Protein AF-A0A8J4CH31-F1 (afdb_monomer)

Nearest PDB structures (foldseek):
  8ro2-assembly1_L1  TM=7.991E-01  e=5.149E-13  Homo sapiens
  1bxb-assembly1_C  TM=3.846E-01  e=8.956E-01  Thermus thermophilus HB8
  8yud-assembly2_D  TM=4.106E-01  e=1.574E+00  Streptomyces avermitilis
  1bxc-assembly1_C  TM=4.036E-01  e=2.022E+00  Thermus caldophilus
  5nh4-assembly1_B  TM=4.476E-01  e=4.859E+00  Piromyces sp. E2

InterPro domains:
  IPR040194 Cwf19-like protein [PTHR12072] (73-208)

pLDDT: mean 73.75, std 25.38, range [24.66, 98.19]

Structure (mmCIF, N/CA/C/O backbone):
data_AF-A0A8J4CH31-F1
#
_entry.id   AF-A0A8J4CH31-F1
#
loop_
_atom_site.group_PDB
_atom_site.id
_atom_site.type_symbol
_atom_site.label_atom_id
_atom_site.label_alt_id
_atom_site.label_comp_id
_atom_site.label_asym_id
_atom_site.label_entity_id
_atom_site.label_seq_id
_atom_site.pdbx_PDB_ins_code
_atom_site.Cartn_x
_atom_site.Cartn_y
_atom_site.Cartn_z
_atom_site.occupancy
_atom_site.B_iso_or_equiv
_atom_site.auth_seq_id
_atom_site.auth_comp_id
_atom_site.auth_asym_id
_atom_site.auth_atom_id
_atom_site.pdbx_PDB_model_num
ATOM 1 N N . MET A 1 1 ? -30.192 -11.891 -37.923 1.00 38.94 1 MET A N 1
ATOM 2 C CA . MET A 1 1 ? -29.113 -10.904 -37.715 1.00 38.94 1 MET A CA 1
ATOM 3 C C . MET A 1 1 ? -29.729 -9.641 -37.133 1.00 38.94 1 MET A C 1
ATOM 5 O O . MET A 1 1 ? -30.555 -9.059 -37.826 1.00 38.94 1 MET A O 1
ATOM 9 N N . PRO A 1 2 ? -29.441 -9.259 -35.879 1.00 34.19 2 PRO A N 1
ATOM 10 C CA . PRO A 1 2 ? -29.898 -7.985 -35.335 1.00 34.19 2 PRO A CA 1
ATOM 11 C C . PRO A 1 2 ? -28.905 -6.855 -35.687 1.00 34.19 2 PRO A C 1
ATOM 13 O O . PRO A 1 2 ? -27.733 -7.138 -35.952 1.00 34.19 2 PRO A O 1
ATOM 16 N N . PRO A 1 3 ? -29.358 -5.589 -35.739 1.00 36.38 3 PRO A N 1
ATOM 17 C CA . PRO A 1 3 ? -28.556 -4.472 -36.224 1.00 36.38 3 PRO A CA 1
ATOM 18 C C . PRO A 1 3 ? -27.531 -3.992 -35.187 1.00 36.38 3 PRO A C 1
ATOM 20 O O . PRO A 1 3 ? -27.760 -4.042 -33.980 1.00 36.38 3 PRO A O 1
ATOM 23 N N . ALA A 1 4 ? -26.400 -3.493 -35.689 1.00 42.22 4 ALA A N 1
ATOM 24 C CA . ALA A 1 4 ? -25.320 -2.902 -34.909 1.00 42.22 4 ALA A CA 1
ATOM 25 C C . ALA A 1 4 ? -25.801 -1.654 -34.143 1.00 42.22 4 ALA A C 1
ATOM 27 O O . ALA A 1 4 ? -26.074 -0.608 -34.735 1.00 42.22 4 ALA A O 1
ATOM 28 N N . GLY A 1 5 ? -25.892 -1.767 -32.817 1.00 32.12 5 GLY A N 1
ATOM 29 C CA . GLY A 1 5 ? -26.148 -0.643 -31.922 1.00 32.12 5 GLY A CA 1
ATOM 30 C C . GLY A 1 5 ? -24.926 0.270 -31.838 1.00 32.12 5 GLY A C 1
ATOM 31 O O . GLY A 1 5 ? -23.845 -0.160 -31.439 1.00 32.12 5 GLY A O 1
ATOM 32 N N . ARG A 1 6 ? -25.098 1.539 -32.221 1.00 32.97 6 ARG A N 1
ATOM 33 C CA . ARG A 1 6 ? -24.125 2.613 -31.983 1.00 32.97 6 ARG A CA 1
ATOM 34 C C . ARG A 1 6 ? -23.821 2.707 -30.486 1.00 32.97 6 ARG A C 1
ATOM 36 O O . ARG A 1 6 ? -24.728 2.939 -29.693 1.00 32.97 6 ARG A O 1
ATOM 43 N N . LEU A 1 7 ? -22.542 2.602 -30.128 1.00 30.11 7 LEU A N 1
ATOM 44 C CA . LEU A 1 7 ? -22.031 2.993 -28.817 1.00 30.11 7 LEU A CA 1
ATOM 45 C C . LEU A 1 7 ? -22.294 4.493 -28.632 1.00 30.11 7 LEU A C 1
ATOM 47 O O . LEU A 1 7 ? -21.669 5.330 -29.286 1.00 30.11 7 LEU A O 1
ATOM 51 N N . GLY A 1 8 ? -23.270 4.828 -27.789 1.00 27.52 8 GLY A N 1
ATOM 52 C CA . GLY A 1 8 ? -23.487 6.195 -27.339 1.00 27.52 8 GLY A CA 1
ATOM 53 C C . GLY A 1 8 ? -22.264 6.661 -26.558 1.00 27.52 8 GLY A C 1
ATOM 54 O O . GLY A 1 8 ? -21.830 5.994 -25.621 1.00 27.52 8 GLY A O 1
ATOM 55 N N . ALA A 1 9 ? -21.685 7.787 -26.967 1.00 28.20 9 ALA A N 1
ATOM 56 C CA . ALA A 1 9 ? -20.631 8.447 -26.218 1.00 28.20 9 ALA A CA 1
ATOM 57 C C . ALA A 1 9 ? -21.161 8.815 -24.825 1.00 28.20 9 ALA A C 1
ATOM 59 O O . ALA A 1 9 ? -22.166 9.517 -24.705 1.00 28.20 9 ALA A O 1
ATOM 60 N N . VAL A 1 10 ? -20.483 8.336 -23.782 1.00 31.03 10 VAL A N 1
ATOM 61 C CA . VAL A 1 10 ? -20.737 8.761 -22.404 1.00 31.03 10 VAL A CA 1
ATOM 62 C C . VAL A 1 10 ? -20.409 10.257 -22.321 1.00 31.03 10 VAL A C 1
ATOM 64 O O . VAL A 1 10 ? -19.308 10.648 -22.722 1.00 31.03 10 VAL A O 1
ATOM 67 N N . PRO A 1 11 ? -21.338 11.116 -21.863 1.00 25.70 11 PRO A N 1
ATOM 68 C CA . PRO A 1 11 ? -21.097 12.548 -21.790 1.00 25.70 11 PRO A CA 1
ATOM 69 C C . PRO A 1 11 ? -19.917 12.839 -20.859 1.00 25.70 11 PRO A C 1
ATOM 71 O O . PRO A 1 11 ? -19.889 12.441 -19.695 1.00 25.70 11 PRO A O 1
ATOM 74 N N . ALA A 1 12 ? -18.931 13.551 -21.397 1.00 32.84 12 ALA A N 1
ATOM 75 C CA . ALA A 1 12 ? -17.783 14.070 -20.674 1.00 32.84 12 ALA A CA 1
ATOM 76 C C . ALA A 1 12 ? -18.214 15.232 -19.762 1.00 32.84 12 ALA A C 1
ATOM 78 O O . ALA A 1 12 ? -17.942 16.390 -20.065 1.00 32.84 12 ALA A O 1
ATOM 79 N N . SER A 1 13 ? -18.935 14.952 -18.674 1.00 34.78 13 SER A N 1
ATOM 80 C CA . SER A 1 13 ? -19.283 15.991 -17.693 1.00 34.78 13 SER A CA 1
ATOM 81 C C . SER A 1 13 ? -19.643 15.473 -16.298 1.00 34.78 13 SER A C 1
ATOM 83 O O . SER A 1 13 ? -20.431 16.107 -15.600 1.00 34.78 13 SER A O 1
ATOM 85 N N . VAL A 1 14 ? -19.053 14.366 -15.848 1.00 32.19 14 VAL A N 1
ATOM 86 C CA . VAL A 1 14 ? -18.958 14.103 -14.405 1.00 32.19 14 VAL A CA 1
ATOM 87 C C . VAL A 1 14 ? -17.502 14.326 -14.037 1.00 32.19 14 VAL A C 1
ATOM 89 O O . VAL A 1 14 ? -16.658 13.450 -14.211 1.00 32.19 14 VAL A O 1
ATOM 92 N N . GLY A 1 15 ? -17.182 15.560 -13.641 1.00 26.23 15 GLY A N 1
ATOM 93 C CA . GLY A 1 15 ? -15.901 15.836 -13.006 1.00 26.23 15 GLY A CA 1
ATOM 94 C C . GLY A 1 15 ? -15.751 14.877 -11.832 1.00 26.23 15 GLY A C 1
ATOM 95 O O . GLY A 1 15 ? -16.675 14.756 -11.030 1.00 26.23 15 GLY A O 1
ATOM 96 N N . ALA A 1 16 ? -14.627 14.159 -11.770 1.00 35.47 16 ALA A N 1
ATOM 97 C CA . ALA A 1 16 ? -14.290 13.381 -10.588 1.00 35.47 16 ALA A CA 1
ATOM 98 C C . ALA A 1 16 ? -14.438 14.318 -9.377 1.00 35.47 16 ALA A C 1
ATOM 100 O O . ALA A 1 16 ? -13.892 15.429 -9.437 1.00 35.47 16 ALA A O 1
ATOM 101 N N . PRO A 1 17 ? -15.209 13.942 -8.340 1.00 35.03 17 PRO A N 1
ATOM 102 C CA . PRO A 1 17 ? -15.330 14.772 -7.156 1.00 35.03 17 PRO A CA 1
ATOM 103 C C . PRO A 1 17 ? -13.918 15.123 -6.687 1.00 35.03 17 PRO A C 1
ATOM 105 O O . PRO A 1 17 ? -13.044 14.255 -6.644 1.00 35.03 17 PRO A O 1
ATOM 108 N N . SER A 1 18 ? -13.659 16.392 -6.377 1.00 38.31 18 SER A N 1
ATOM 109 C CA . SER A 1 18 ? -12.494 16.725 -5.565 1.00 38.31 18 SER A CA 1
ATOM 110 C C . SER A 1 18 ? -12.711 16.009 -4.237 1.00 38.31 18 SER A C 1
ATOM 112 O O . SER A 1 18 ? -13.552 16.439 -3.452 1.00 38.31 18 SER A O 1
ATOM 114 N N . LEU A 1 19 ? -12.035 14.875 -4.059 1.00 47.59 19 LEU A N 1
ATOM 115 C CA . LEU A 1 19 ? -12.162 13.926 -2.951 1.00 47.59 19 LEU A CA 1
ATOM 116 C C . LEU A 1 19 ? -11.602 14.506 -1.632 1.00 47.59 19 LEU A C 1
ATOM 118 O O . LEU A 1 19 ? -10.833 13.867 -0.922 1.00 47.59 19 LEU A O 1
ATOM 122 N N . GLY A 1 20 ? -11.950 15.756 -1.326 1.00 43.31 20 GLY A N 1
ATOM 123 C CA . GLY A 1 20 ? -11.717 16.371 -0.030 1.00 43.31 20 GLY A CA 1
ATOM 124 C C . GLY A 1 20 ? -12.630 15.721 1.006 1.00 43.31 20 GLY A C 1
ATOM 125 O O . GLY A 1 20 ? -13.814 15.526 0.749 1.00 43.31 20 GLY A O 1
ATOM 126 N N . GLU A 1 21 ? -12.048 15.374 2.152 1.00 49.19 21 GLU A N 1
ATOM 127 C CA . GLU A 1 21 ? -12.665 14.802 3.364 1.00 49.19 21 GLU A CA 1
ATOM 128 C C . GLU A 1 21 ? -13.080 13.324 3.382 1.00 49.19 21 GLU A C 1
ATOM 130 O O . GLU A 1 21 ? -13.243 12.792 4.476 1.00 49.19 21 GLU A O 1
ATOM 135 N N . GLN A 1 22 ? -13.195 12.610 2.260 1.00 53.50 22 GLN A N 1
ATOM 136 C CA . GLN A 1 22 ? -13.575 11.187 2.296 1.00 53.50 22 GLN A CA 1
ATOM 137 C C . GLN A 1 22 ? -12.444 10.280 1.821 1.00 53.50 22 GLN A C 1
ATOM 139 O O . GLN A 1 22 ? -12.422 9.932 0.653 1.00 53.50 22 GLN A O 1
ATOM 144 N N . ALA A 1 23 ? -11.550 9.836 2.715 1.00 70.44 23 ALA A N 1
ATOM 145 C CA . ALA A 1 23 ? -10.425 8.934 2.389 1.00 70.44 23 ALA A CA 1
ATOM 146 C C . ALA A 1 23 ? -10.848 7.483 2.021 1.00 70.44 23 ALA A C 1
ATOM 148 O O . ALA A 1 23 ? -10.013 6.597 1.832 1.00 70.44 23 ALA A O 1
ATOM 149 N N . GLN A 1 24 ? -12.156 7.235 1.892 1.00 77.88 24 GLN A N 1
ATOM 150 C CA . GLN A 1 24 ? -12.755 5.987 1.433 1.00 77.88 24 GLN A CA 1
ATOM 151 C C . GLN A 1 24 ? -14.022 6.273 0.612 1.00 77.88 24 GLN A C 1
ATOM 153 O O . GLN A 1 24 ? -14.836 7.114 0.985 1.00 77.88 24 GLN A O 1
ATOM 158 N N . ALA A 1 25 ? -14.210 5.542 -0.485 1.00 84.88 25 ALA A N 1
ATOM 159 C CA . ALA A 1 25 ? -15.370 5.627 -1.362 1.00 84.88 25 ALA A CA 1
ATOM 160 C C . ALA A 1 25 ? -15.821 4.233 -1.823 1.00 84.88 25 ALA A C 1
ATOM 162 O O . ALA A 1 25 ? -15.001 3.335 -2.013 1.00 84.88 25 ALA A O 1
ATOM 163 N N . ASN A 1 26 ? -17.124 4.061 -2.054 1.00 86.94 26 ASN A N 1
ATOM 164 C CA . ASN A 1 26 ? -17.644 2.913 -2.792 1.00 86.94 26 ASN A CA 1
ATOM 165 C C . ASN A 1 26 ? -17.910 3.334 -4.245 1.00 86.94 26 ASN A C 1
ATOM 167 O O . ASN A 1 26 ? -18.705 4.243 -4.490 1.00 86.94 26 ASN A O 1
ATOM 171 N N . ILE A 1 27 ? -17.223 2.708 -5.201 1.00 87.88 27 ILE A N 1
ATOM 172 C CA . ILE A 1 27 ? -17.313 3.045 -6.628 1.00 87.88 27 ILE A CA 1
ATOM 173 C C . ILE A 1 27 ? -17.742 1.791 -7.384 1.00 87.88 27 ILE A C 1
ATOM 175 O O . ILE A 1 27 ? -16.979 0.835 -7.480 1.00 87.88 27 ILE A O 1
ATOM 179 N N . ASN A 1 28 ? -18.963 1.779 -7.925 1.00 87.88 28 ASN A N 1
ATOM 180 C CA . ASN A 1 28 ? -19.533 0.611 -8.614 1.00 87.88 28 ASN A CA 1
ATOM 181 C C . ASN A 1 28 ? -19.465 -0.685 -7.774 1.00 87.88 28 ASN A C 1
ATOM 183 O O . ASN A 1 28 ? -19.210 -1.766 -8.302 1.00 87.88 28 ASN A O 1
ATOM 187 N N . GLY A 1 29 ? -19.662 -0.576 -6.457 1.00 89.56 29 GLY A N 1
ATOM 188 C CA . GLY A 1 29 ? -19.573 -1.697 -5.522 1.00 89.56 29 GLY A CA 1
ATOM 189 C C . GLY A 1 29 ? -18.165 -1.967 -4.989 1.00 89.56 29 GLY A C 1
ATOM 190 O O . GLY A 1 29 ? -18.049 -2.670 -3.990 1.00 89.56 29 GLY A O 1
ATOM 191 N N . LEU A 1 30 ? -17.113 -1.400 -5.591 1.00 92.44 30 LEU A N 1
ATOM 192 C CA . LEU A 1 30 ? -15.735 -1.556 -5.123 1.00 92.44 30 LEU A CA 1
ATOM 193 C C . LEU A 1 30 ? -15.470 -0.654 -3.923 1.00 92.44 30 LEU A C 1
ATOM 195 O O . LEU A 1 30 ? -15.696 0.555 -3.995 1.00 92.44 30 LEU A O 1
ATOM 199 N N . ASN A 1 31 ? -14.913 -1.222 -2.858 1.00 94.44 31 ASN A N 1
ATOM 200 C CA . ASN A 1 31 ? -14.430 -0.449 -1.720 1.00 94.44 31 ASN A CA 1
ATOM 201 C C . ASN A 1 31 ? -13.033 0.100 -2.027 1.00 94.44 31 ASN A C 1
ATOM 203 O O . ASN A 1 31 ? -12.043 -0.637 -2.031 1.00 94.44 31 ASN A O 1
ATOM 207 N N . VAL A 1 32 ? -12.958 1.403 -2.289 1.00 94.94 32 VAL A N 1
ATOM 208 C CA . VAL A 1 32 ? -11.721 2.107 -2.629 1.00 94.94 32 VAL A CA 1
ATOM 209 C C . VAL A 1 32 ? -11.314 2.996 -1.463 1.00 94.94 32 VAL A C 1
ATOM 211 O O . VAL A 1 32 ? -12.037 3.919 -1.101 1.00 94.94 32 VAL A O 1
ATOM 214 N N . ALA A 1 33 ? -10.147 2.742 -0.888 1.00 95.31 33 ALA A N 1
ATOM 215 C CA . ALA A 1 33 ? -9.521 3.611 0.101 1.00 95.31 33 ALA A CA 1
ATOM 216 C C . ALA A 1 33 ? -8.381 4.398 -0.548 1.00 95.31 33 ALA A C 1
ATOM 218 O O . ALA A 1 33 ? -7.729 3.905 -1.474 1.00 95.31 33 ALA A O 1
ATOM 219 N N . PHE A 1 34 ? -8.102 5.605 -0.067 1.00 94.00 34 PHE A N 1
ATOM 220 C CA . PHE A 1 34 ? -6.952 6.361 -0.540 1.00 94.00 34 PHE A CA 1
ATOM 221 C C . PHE A 1 34 ? -6.328 7.234 0.544 1.00 94.00 34 PHE A C 1
ATOM 223 O O . PHE A 1 34 ? -7.018 7.750 1.413 1.00 94.00 34 PHE A O 1
ATOM 230 N N . LEU A 1 35 ? -5.013 7.423 0.465 1.00 92.69 35 LEU A N 1
ATOM 231 C CA . LEU A 1 35 ? -4.269 8.389 1.270 1.00 92.69 35 LEU A CA 1
ATOM 232 C C . LEU A 1 35 ? -3.555 9.354 0.322 1.00 92.69 35 LEU A C 1
ATOM 234 O O . LEU A 1 35 ? -2.613 8.965 -0.379 1.00 92.69 35 LEU A O 1
ATOM 238 N N . ASP A 1 36 ? -4.033 10.597 0.284 1.00 87.94 36 ASP A N 1
ATOM 239 C CA . ASP A 1 36 ? -3.411 11.662 -0.501 1.00 87.94 36 ASP A CA 1
ATOM 240 C C . ASP A 1 36 ? -2.233 12.302 0.253 1.00 87.94 36 ASP A C 1
ATOM 242 O O . ASP A 1 36 ? -2.157 12.271 1.479 1.00 87.94 36 ASP A O 1
ATOM 246 N N . GLY A 1 37 ? -1.309 12.900 -0.494 1.00 88.81 37 GLY A N 1
ATOM 247 C CA . GLY A 1 37 ? -0.114 13.546 0.041 1.00 88.81 37 GLY A CA 1
ATOM 248 C C . GLY A 1 37 ? 1.043 12.594 0.364 1.00 88.81 37 GLY A C 1
ATOM 249 O O . GLY A 1 37 ? 0.964 11.377 0.211 1.00 88.81 37 GLY A O 1
ATOM 250 N N . THR A 1 38 ? 2.165 13.177 0.778 1.00 91.12 38 THR A N 1
ATOM 251 C CA . THR A 1 38 ? 3.399 12.461 1.122 1.00 91.12 38 THR A CA 1
ATOM 252 C C . THR A 1 38 ? 3.818 12.706 2.570 1.00 91.12 38 THR A C 1
ATOM 254 O O . THR A 1 38 ? 3.402 13.677 3.208 1.00 91.12 38 THR A O 1
ATOM 257 N N . TYR A 1 39 ? 4.671 11.849 3.119 1.00 92.12 39 TYR A N 1
ATOM 258 C CA . TYR A 1 39 ? 5.172 12.020 4.470 1.00 92.12 39 TYR A CA 1
ATOM 259 C C . TYR A 1 39 ? 6.042 13.275 4.587 1.00 92.12 39 TYR A C 1
ATOM 261 O O . TYR A 1 39 ? 7.036 13.465 3.879 1.00 92.12 39 TYR A O 1
ATOM 269 N N . ASN A 1 40 ? 5.729 14.113 5.570 1.00 92.62 40 ASN A N 1
ATOM 270 C CA . ASN A 1 40 ? 6.595 15.206 5.983 1.00 92.62 40 ASN A CA 1
ATOM 271 C C . ASN A 1 40 ? 6.656 15.258 7.500 1.00 92.62 40 ASN A C 1
ATOM 273 O O . ASN A 1 40 ? 5.693 15.666 8.140 1.00 92.62 40 ASN A O 1
ATOM 277 N N . HIS A 1 41 ? 7.803 14.890 8.073 1.00 92.56 41 HIS A N 1
ATOM 278 C CA . HIS A 1 41 ? 7.947 14.786 9.524 1.00 92.56 41 HIS A CA 1
ATOM 279 C C . HIS A 1 41 ? 7.494 16.056 10.266 1.00 92.56 41 HIS A C 1
ATOM 281 O O . HIS A 1 41 ? 6.715 15.920 11.203 1.00 92.56 41 HIS A O 1
ATOM 287 N N . PRO A 1 42 ? 7.898 17.289 9.888 1.00 91.81 42 PRO A N 1
ATOM 288 C CA . PRO A 1 42 ? 7.425 18.471 10.595 1.00 91.81 42 PRO A CA 1
ATOM 289 C C . PRO A 1 42 ? 5.903 18.645 10.635 1.00 91.81 42 PRO A C 1
ATOM 291 O O . PRO A 1 42 ? 5.388 19.102 11.654 1.00 91.81 42 PRO A O 1
ATOM 294 N N . ILE A 1 43 ? 5.207 18.309 9.548 1.00 89.50 43 ILE A N 1
ATOM 295 C CA . ILE A 1 43 ? 3.746 18.427 9.440 1.00 89.50 43 ILE A CA 1
ATOM 296 C C . ILE A 1 43 ? 3.066 17.270 10.166 1.00 89.50 43 ILE A C 1
ATOM 298 O O . ILE A 1 43 ? 2.164 17.491 10.965 1.00 89.50 43 ILE A O 1
ATOM 302 N N . PHE A 1 44 ? 3.566 16.052 9.965 1.00 90.25 44 PHE A N 1
ATOM 303 C CA . PHE A 1 44 ? 3.040 14.846 10.591 1.00 90.25 44 PHE A CA 1
ATOM 304 C C . PHE A 1 44 ? 3.138 14.884 12.122 1.00 90.25 44 PHE A C 1
ATOM 306 O O . PHE A 1 44 ? 2.233 14.426 12.811 1.00 90.25 44 PHE A O 1
ATOM 313 N N . THR A 1 45 ? 4.205 15.474 12.675 1.00 91.62 45 THR A N 1
ATOM 314 C CA . THR A 1 45 ? 4.358 15.648 14.130 1.00 91.62 45 THR A CA 1
ATOM 315 C C . THR A 1 45 ? 3.742 16.944 14.664 1.00 91.62 45 THR A C 1
ATOM 317 O O . THR A 1 45 ? 3.994 17.297 15.813 1.00 91.62 45 THR A O 1
ATOM 320 N N . GLY A 1 46 ? 3.017 17.710 13.841 1.00 86.75 46 GLY A N 1
ATOM 321 C CA . GLY A 1 46 ? 2.369 18.964 14.250 1.00 86.75 46 GLY A CA 1
ATOM 322 C C . GLY A 1 46 ? 3.321 20.131 14.551 1.00 86.75 46 GLY A C 1
ATOM 323 O O . GLY A 1 46 ? 2.895 21.174 15.037 1.00 86.75 46 GLY A O 1
ATOM 324 N N . SER A 1 47 ? 4.618 19.999 14.249 1.00 85.81 47 SER A N 1
ATOM 325 C CA . SER A 1 47 ? 5.612 21.070 14.460 1.00 85.81 47 SER A CA 1
ATOM 326 C C . SER A 1 47 ? 5.522 22.198 13.421 1.00 85.81 47 SER A C 1
ATOM 328 O O . SER A 1 47 ? 6.085 23.277 13.612 1.00 85.81 47 SER A O 1
ATOM 330 N N . LYS A 1 48 ? 4.821 21.954 12.308 1.00 84.25 48 LYS A N 1
ATOM 331 C CA . LYS A 1 48 ? 4.455 22.938 11.287 1.00 84.25 48 LYS A CA 1
ATOM 332 C C . LYS A 1 48 ? 3.030 22.679 10.824 1.00 84.25 48 LYS A C 1
ATOM 334 O O . LYS A 1 48 ? 2.636 21.533 10.655 1.00 84.25 48 LYS A O 1
ATOM 339 N N . GLN A 1 49 ? 2.293 23.747 10.546 1.00 77.19 49 GLN A N 1
ATOM 340 C CA . GLN A 1 49 ? 0.985 23.636 9.911 1.00 77.19 49 GLN A CA 1
ATOM 341 C C . GLN A 1 49 ? 1.135 23.364 8.411 1.00 77.19 49 GLN A C 1
ATOM 343 O O . GLN A 1 49 ? 2.026 23.913 7.753 1.00 77.19 49 GLN A O 1
ATOM 348 N N . ALA A 1 50 ? 0.251 22.526 7.871 1.00 69.94 50 ALA A N 1
ATOM 349 C CA . ALA A 1 50 ? 0.135 22.322 6.436 1.00 69.94 50 ALA A CA 1
ATOM 350 C C . ALA A 1 50 ? -0.316 23.635 5.768 1.00 69.94 50 ALA A C 1
ATOM 352 O O . ALA A 1 50 ? -1.250 24.293 6.224 1.00 69.94 50 ALA A O 1
ATOM 353 N N . SER A 1 51 ? 0.354 24.055 4.693 1.00 65.19 51 SER A N 1
ATOM 354 C CA . SER A 1 51 ? -0.028 25.266 3.963 1.00 65.19 51 SER A CA 1
ATOM 355 C C . SER A 1 51 ? -1.191 24.958 3.018 1.00 65.19 51 SER A C 1
ATOM 357 O O . SER A 1 51 ? -0.974 24.425 1.931 1.00 65.19 51 SER A O 1
ATOM 359 N N . SER A 1 52 ? -2.412 25.334 3.387 1.00 59.28 52 SER A N 1
ATOM 360 C CA . SER A 1 52 ? -3.637 25.119 2.601 1.00 59.28 52 SER A CA 1
ATOM 361 C C . SER A 1 52 ? -3.869 26.177 1.508 1.00 59.28 52 SER A C 1
ATOM 363 O O . SER A 1 52 ? -4.998 26.553 1.210 1.00 59.28 52 SER A O 1
ATOM 365 N N . GLN A 1 53 ? -2.811 26.682 0.863 1.00 53.72 53 GLN A N 1
ATOM 366 C CA . GLN A 1 53 ? -2.933 27.790 -0.100 1.00 53.72 53 GLN A CA 1
ATOM 367 C C . GLN A 1 53 ? -3.490 27.389 -1.482 1.00 53.72 53 GLN A C 1
ATOM 369 O O . GLN A 1 53 ? -3.607 28.249 -2.350 1.00 53.72 53 GLN A O 1
ATOM 374 N N . SER A 1 54 ? -3.835 26.116 -1.728 1.00 52.56 54 SER A N 1
ATOM 375 C CA . SER A 1 54 ? -4.329 25.698 -3.056 1.00 52.56 54 SER A CA 1
ATOM 376 C C . SER A 1 54 ? -5.314 24.519 -3.096 1.00 52.56 54 SER A C 1
ATOM 378 O O . SER A 1 54 ? -5.452 23.894 -4.141 1.00 52.56 54 SER A O 1
ATOM 380 N N . GLY A 1 55 ? -6.001 24.193 -1.992 1.00 51.16 55 GLY A N 1
ATOM 381 C CA . GLY A 1 55 ? -7.011 23.115 -1.980 1.00 51.16 55 GLY A CA 1
ATOM 382 C C . GLY A 1 55 ? -6.462 21.689 -2.158 1.00 51.16 55 GLY A C 1
ATOM 383 O O . GLY A 1 55 ? -7.233 20.747 -2.270 1.00 51.16 55 GLY A O 1
ATOM 384 N N . SER A 1 56 ? -5.138 21.529 -2.169 1.00 55.66 56 SER A N 1
ATOM 385 C CA . SER A 1 56 ? -4.425 20.257 -2.080 1.00 55.66 56 SER A CA 1
ATOM 386 C C . SER A 1 56 ? -3.478 20.347 -0.890 1.00 55.66 56 SER A C 1
ATOM 388 O O . SER A 1 56 ? -2.705 21.308 -0.778 1.00 55.66 56 SER A O 1
ATOM 390 N N . CYS A 1 57 ? -3.564 19.365 0.003 1.00 60.47 57 CYS A N 1
ATOM 391 C CA . CYS A 1 57 ? -2.571 19.133 1.036 1.00 60.47 57 CYS A CA 1
ATOM 392 C C . CYS A 1 57 ? -1.495 18.221 0.431 1.00 60.47 57 CYS A C 1
ATOM 394 O O . CYS A 1 57 ? -1.762 17.050 0.190 1.00 60.47 57 CYS A O 1
ATOM 396 N N . PRO A 1 58 ? -0.273 18.720 0.162 1.00 79.50 58 PRO A N 1
ATOM 397 C CA . PRO A 1 58 ? 0.793 17.881 -0.386 1.00 79.50 58 PRO A CA 1
ATOM 398 C C . PRO A 1 58 ? 1.303 16.841 0.616 1.00 79.50 58 PRO A C 1
ATOM 400 O O . PRO A 1 58 ? 2.080 15.974 0.233 1.00 79.50 58 PRO A O 1
ATOM 403 N N . TYR A 1 59 ? 0.900 16.939 1.883 1.00 88.62 59 TYR A N 1
ATOM 404 C CA . TYR A 1 59 ? 1.327 16.064 2.961 1.00 88.62 59 TYR A CA 1
ATOM 405 C C . TYR A 1 59 ? 0.119 15.667 3.797 1.00 88.62 59 TYR A C 1
ATOM 407 O O . TYR A 1 59 ? -0.672 16.545 4.145 1.00 88.62 59 TYR A O 1
ATOM 415 N N . TYR A 1 60 ? 0.019 14.386 4.136 1.00 90.06 60 TYR A N 1
ATOM 416 C CA . TYR A 1 60 ? -0.964 13.908 5.102 1.00 90.06 60 TYR A CA 1
ATOM 417 C C . TYR A 1 60 ? -0.484 14.181 6.532 1.00 90.06 60 TYR A C 1
ATOM 419 O O . TYR A 1 60 ? 0.722 14.169 6.824 1.00 90.06 60 TYR A O 1
ATOM 427 N N . THR A 1 61 ? -1.426 14.424 7.437 1.00 90.56 61 THR A N 1
ATOM 428 C CA . THR A 1 61 ? -1.155 14.569 8.869 1.00 90.56 61 THR A CA 1
ATOM 429 C C . THR A 1 61 ? -1.348 13.251 9.615 1.00 90.56 61 THR A C 1
ATOM 431 O O . THR A 1 61 ? -1.744 12.228 9.051 1.00 90.56 61 THR A O 1
ATOM 434 N N . LYS A 1 62 ? -1.044 13.261 10.916 1.00 91.06 62 LYS A N 1
ATOM 435 C CA . LYS A 1 62 ? -1.368 12.132 11.786 1.00 91.06 62 LYS A CA 1
ATOM 436 C C . LYS A 1 62 ? -2.882 11.952 11.911 1.00 91.06 62 LYS A C 1
ATOM 438 O O . LYS A 1 62 ? -3.342 10.816 11.926 1.00 91.06 62 LYS A O 1
ATOM 443 N N . GLU A 1 63 ? -3.646 13.044 11.975 1.00 89.19 63 GLU A N 1
ATOM 444 C CA . GLU A 1 63 ? -5.109 12.976 12.048 1.00 89.19 63 GLU A CA 1
ATOM 445 C C . GLU A 1 63 ? -5.709 12.316 10.802 1.00 89.19 63 GLU A C 1
ATOM 447 O O . GLU A 1 63 ? -6.561 11.444 10.952 1.00 89.19 63 GLU A O 1
ATOM 452 N N . ASP A 1 64 ? -5.220 12.654 9.603 1.00 90.25 64 ASP A N 1
ATOM 453 C CA . ASP A 1 64 ? -5.685 12.047 8.345 1.00 90.25 64 ASP A CA 1
ATOM 454 C C . ASP A 1 64 ? -5.504 10.520 8.354 1.00 90.25 64 ASP A C 1
ATOM 456 O O . ASP A 1 64 ? -6.395 9.758 7.971 1.00 90.25 64 ASP A O 1
ATOM 460 N N . VAL A 1 65 ? -4.344 10.064 8.833 1.00 92.69 65 VAL A N 1
ATOM 461 C CA . VAL A 1 65 ? -3.998 8.640 8.900 1.00 92.69 65 VAL A CA 1
ATOM 462 C C . VAL A 1 65 ? -4.842 7.914 9.937 1.00 92.69 65 VAL A C 1
ATOM 464 O O . VAL A 1 65 ? -5.391 6.859 9.632 1.00 92.69 65 VAL A O 1
ATOM 467 N N . GLU A 1 66 ? -4.967 8.454 11.149 1.00 92.88 66 GLU A N 1
ATOM 468 C CA . GLU A 1 66 ? -5.775 7.830 12.203 1.00 92.88 66 GLU A CA 1
ATOM 469 C C . GLU A 1 66 ? -7.262 7.801 11.832 1.00 92.88 66 GLU A C 1
ATOM 471 O O . GLU A 1 66 ? -7.945 6.807 12.085 1.00 92.88 66 GLU A O 1
ATOM 476 N N . TRP A 1 67 ? -7.755 8.839 11.152 1.00 91.25 67 TRP A N 1
ATOM 477 C CA . TRP A 1 67 ? -9.107 8.852 10.604 1.00 91.25 67 TRP A CA 1
ATOM 478 C C . TRP A 1 67 ? -9.305 7.732 9.580 1.00 91.25 67 TRP A C 1
ATOM 480 O O . TRP A 1 67 ? -10.257 6.958 9.693 1.00 91.25 67 TRP A O 1
ATOM 490 N N . LEU A 1 68 ? -8.383 7.590 8.621 1.00 93.12 68 LEU A N 1
ATOM 491 C CA . LEU A 1 68 ? -8.457 6.530 7.618 1.00 93.12 68 LEU A CA 1
ATOM 492 C C . LEU A 1 68 ? -8.362 5.139 8.260 1.00 93.12 68 LEU A C 1
ATOM 494 O O . LEU A 1 68 ? -9.144 4.258 7.912 1.00 93.12 68 LEU A O 1
ATOM 498 N N . LYS A 1 69 ? -7.465 4.935 9.233 1.00 94.44 69 LYS A N 1
ATOM 499 C CA . LYS A 1 69 ? -7.380 3.674 9.989 1.00 94.44 69 LYS A CA 1
ATOM 500 C C . LYS A 1 69 ? -8.712 3.336 10.663 1.00 94.44 69 LYS A C 1
ATOM 502 O O . LYS A 1 69 ? -9.165 2.199 10.556 1.00 94.44 69 LYS A O 1
ATOM 507 N N . ALA A 1 70 ? -9.360 4.315 11.295 1.00 93.38 70 ALA A N 1
ATOM 508 C CA . ALA A 1 70 ? -10.663 4.118 11.924 1.00 93.38 70 ALA A CA 1
ATOM 509 C C . ALA A 1 70 ? -11.756 3.755 10.903 1.00 93.38 70 ALA A C 1
ATOM 511 O O . ALA A 1 70 ? -12.550 2.851 11.160 1.00 93.38 70 ALA A O 1
ATOM 512 N N . GLN A 1 71 ? -11.778 4.402 9.731 1.00 91.62 71 GLN A N 1
ATOM 513 C CA . GLN A 1 71 ? -12.714 4.047 8.654 1.00 91.62 71 GLN A CA 1
ATOM 514 C C . GLN A 1 71 ? -12.481 2.622 8.140 1.00 91.62 71 GLN A C 1
ATOM 516 O O . GLN A 1 71 ? -13.428 1.850 8.022 1.00 91.62 71 GLN A O 1
ATOM 521 N N . LEU A 1 72 ? -11.222 2.243 7.914 1.00 92.62 72 LEU A N 1
ATOM 522 C CA . LEU A 1 72 ? -10.852 0.900 7.465 1.00 92.62 72 LEU A CA 1
ATOM 523 C C . LEU A 1 72 ? -11.245 -0.184 8.472 1.00 92.62 72 LEU A C 1
ATOM 525 O O . LEU A 1 72 ? -11.673 -1.261 8.075 1.00 92.62 72 LEU A O 1
ATOM 529 N N . GLN A 1 73 ? -11.126 0.097 9.769 1.00 91.25 73 GLN A N 1
ATOM 530 C CA . GLN A 1 73 ? -11.556 -0.822 10.825 1.00 91.25 73 GLN A CA 1
ATOM 531 C C . GLN A 1 73 ? -13.081 -0.931 10.932 1.00 91.25 73 GLN A C 1
ATOM 533 O O . GLN A 1 73 ? -13.594 -1.985 11.301 1.00 91.25 73 GLN A O 1
ATOM 538 N N . ALA A 1 74 ? -13.802 0.150 10.631 1.00 90.62 74 ALA A N 1
ATOM 539 C CA . ALA A 1 74 ? -15.262 0.178 10.629 1.00 90.62 74 ALA A CA 1
ATOM 540 C C . ALA A 1 74 ? -15.878 -0.361 9.325 1.00 90.62 74 ALA A C 1
ATOM 542 O O . ALA A 1 74 ? -17.088 -0.602 9.274 1.00 90.62 74 ALA A O 1
ATOM 543 N N . LEU A 1 75 ? -15.074 -0.533 8.271 1.00 88.44 75 LEU A N 1
ATOM 544 C CA . LEU A 1 75 ? -15.536 -1.004 6.974 1.00 88.44 75 LEU A CA 1
ATOM 545 C C . LEU A 1 75 ? -16.116 -2.416 7.080 1.00 88.44 75 LEU A C 1
ATOM 547 O O . LEU A 1 75 ? -15.476 -3.355 7.546 1.00 88.44 75 LEU A O 1
ATOM 551 N N . GLN A 1 76 ? -17.339 -2.569 6.579 1.00 82.19 76 GLN A N 1
ATOM 552 C CA . GLN A 1 76 ? -17.949 -3.876 6.379 1.00 82.19 76 GLN A CA 1
ATOM 553 C C . GLN A 1 76 ? -17.459 -4.456 5.047 1.00 82.19 76 GLN A C 1
ATOM 555 O O . GLN A 1 76 ? -17.798 -3.951 3.976 1.00 82.19 76 GLN A O 1
ATOM 560 N N . GLY A 1 77 ? -16.658 -5.517 5.125 1.00 86.50 77 GLY A N 1
ATOM 561 C CA . GLY A 1 77 ? -16.070 -6.194 3.969 1.00 86.50 77 GLY A CA 1
ATOM 562 C C . GLY A 1 77 ? -14.605 -5.829 3.735 1.00 86.50 77 GLY A C 1
ATOM 563 O O . GLY A 1 77 ? -13.929 -5.295 4.609 1.00 86.50 77 GLY A O 1
ATOM 564 N N . GLU A 1 78 ? -14.106 -6.148 2.542 1.00 91.31 78 GLU A N 1
ATOM 565 C CA . GLU A 1 78 ? -12.694 -5.970 2.192 1.00 91.31 78 GLU A CA 1
ATOM 566 C C . GLU A 1 78 ? -12.435 -4.657 1.457 1.00 91.31 78 GLU A C 1
ATOM 568 O O . GLU A 1 78 ? -13.324 -4.099 0.809 1.00 91.31 78 GLU A O 1
ATOM 573 N N . VAL A 1 79 ? -11.180 -4.206 1.493 1.00 95.75 79 VAL A N 1
ATOM 574 C CA . VAL A 1 79 ? -10.688 -3.126 0.635 1.00 95.75 79 VAL A CA 1
ATOM 575 C C . VAL A 1 79 ? -10.300 -3.712 -0.721 1.00 95.75 79 VAL A C 1
ATOM 577 O O . VAL A 1 79 ? -9.334 -4.470 -0.843 1.00 95.75 79 VAL A O 1
ATOM 580 N N . ASP A 1 80 ? -11.033 -3.348 -1.770 1.00 96.31 80 ASP A N 1
ATOM 581 C CA . ASP A 1 80 ? -10.717 -3.781 -3.131 1.00 96.31 80 ASP A CA 1
ATOM 582 C C . ASP A 1 80 ? -9.459 -3.089 -3.653 1.00 96.31 80 ASP A C 1
ATOM 584 O O . ASP A 1 80 ? -8.567 -3.735 -4.213 1.00 96.31 80 ASP A O 1
ATOM 588 N N . VAL A 1 81 ? -9.375 -1.774 -3.452 1.00 97.12 81 VAL A N 1
ATOM 589 C CA . VAL A 1 81 ? -8.270 -0.958 -3.955 1.00 97.12 81 VAL A CA 1
ATOM 590 C C . VAL A 1 81 ? -7.844 0.050 -2.897 1.00 97.12 81 VAL A C 1
ATOM 592 O O . VAL A 1 81 ? -8.655 0.834 -2.417 1.00 97.12 81 VAL A O 1
ATOM 595 N N . LEU A 1 82 ? -6.555 0.059 -2.573 1.00 97.38 82 LEU A N 1
ATOM 596 C CA . LEU A 1 82 ? -5.907 1.133 -1.831 1.00 97.38 82 LEU A CA 1
ATOM 597 C C . LEU A 1 82 ? -5.084 1.983 -2.800 1.00 97.38 82 LEU A C 1
ATOM 599 O O . LEU A 1 82 ? -4.283 1.449 -3.573 1.00 97.38 82 LEU A O 1
ATOM 603 N N . LEU A 1 83 ? -5.260 3.298 -2.744 1.00 95.62 83 LEU A N 1
ATOM 604 C CA . LEU A 1 83 ? -4.523 4.264 -3.552 1.00 95.62 83 LEU A CA 1
ATOM 605 C C . LEU A 1 83 ? -3.640 5.138 -2.661 1.00 95.62 83 LEU A C 1
ATOM 607 O O . LEU A 1 83 ? -4.123 5.733 -1.703 1.00 95.62 83 LEU A O 1
ATOM 611 N N . THR A 1 84 ? -2.352 5.252 -2.970 1.00 94.50 84 THR A N 1
ATOM 612 C CA . THR A 1 84 ? -1.450 6.135 -2.212 1.00 94.50 84 THR A CA 1
ATOM 613 C C . THR A 1 84 ? -0.541 6.947 -3.119 1.00 94.50 84 THR A C 1
ATOM 615 O O . THR A 1 84 ? -0.210 6.549 -4.237 1.00 94.50 84 THR A O 1
ATOM 618 N N . CYS A 1 85 ? -0.111 8.107 -2.632 1.00 91.38 85 CYS A N 1
ATOM 619 C CA . CYS A 1 85 ? 0.867 8.933 -3.337 1.00 91.38 85 CYS A CA 1
ATOM 620 C C . CYS A 1 85 ? 2.316 8.472 -3.129 1.00 91.38 85 CYS A C 1
ATOM 622 O O . CYS A 1 85 ? 3.155 8.783 -3.966 1.00 91.38 85 CYS A O 1
ATOM 624 N N . GLU A 1 86 ? 2.618 7.744 -2.052 1.00 92.69 86 GLU A N 1
ATOM 625 C CA . GLU A 1 86 ? 3.937 7.155 -1.790 1.00 92.69 86 GLU A CA 1
ATOM 626 C C . GLU A 1 86 ? 3.880 5.634 -1.847 1.00 92.69 86 GLU A C 1
ATOM 628 O O . GLU A 1 86 ? 2.852 5.015 -1.557 1.00 92.69 86 GLU A O 1
ATOM 633 N N . TRP A 1 87 ? 5.015 5.021 -2.173 1.00 95.44 87 TRP A N 1
ATOM 634 C CA . TRP A 1 87 ? 5.176 3.582 -2.024 1.00 95.44 87 TRP A CA 1
ATOM 635 C C . TRP A 1 87 ? 5.240 3.209 -0.538 1.00 95.44 87 TRP A C 1
ATOM 637 O O . TRP A 1 87 ? 5.744 3.991 0.274 1.00 95.44 87 TRP A O 1
ATOM 647 N N . PRO A 1 88 ? 4.787 2.007 -0.156 1.00 96.56 88 PRO A N 1
ATOM 648 C CA . PRO A 1 88 ? 5.016 1.519 1.191 1.00 96.56 88 PRO A CA 1
ATOM 649 C C . PRO A 1 88 ? 6.505 1.197 1.364 1.00 96.56 88 PRO A C 1
ATOM 651 O O . PRO A 1 88 ? 7.132 0.575 0.492 1.00 96.56 88 PRO A O 1
ATOM 654 N N . ARG A 1 89 ? 7.098 1.623 2.484 1.00 96.00 89 ARG A N 1
ATOM 655 C CA . ARG A 1 89 ? 8.498 1.309 2.787 1.00 96.00 89 ARG A CA 1
ATOM 656 C C . ARG A 1 89 ? 8.698 -0.205 2.833 1.00 96.00 89 ARG A C 1
ATOM 658 O O . ARG A 1 89 ? 7.995 -0.933 3.531 1.00 96.00 89 ARG A O 1
ATOM 665 N N . GLY A 1 90 ? 9.721 -0.672 2.122 1.00 95.19 90 GLY A N 1
ATOM 666 C CA . GLY A 1 90 ? 10.091 -2.083 2.113 1.00 95.19 90 GLY A CA 1
ATOM 667 C C . GLY A 1 90 ? 9.257 -2.960 1.198 1.00 95.19 90 GLY A C 1
ATOM 668 O O . GLY A 1 90 ? 9.345 -4.173 1.312 1.00 95.19 90 GLY A O 1
ATOM 669 N N . ILE A 1 91 ? 8.512 -2.393 0.249 1.00 96.00 91 ILE A N 1
ATOM 670 C CA . ILE A 1 91 ? 7.714 -3.171 -0.707 1.00 96.00 91 ILE A CA 1
ATOM 671 C C . ILE A 1 91 ? 8.508 -4.245 -1.473 1.00 96.00 91 ILE A C 1
ATOM 673 O O . ILE A 1 91 ? 7.945 -5.241 -1.921 1.00 96.00 91 ILE A O 1
ATOM 677 N N . THR A 1 92 ? 9.823 -4.081 -1.620 1.00 95.25 92 THR A N 1
ATOM 678 C CA . THR A 1 92 ? 10.710 -5.056 -2.273 1.00 95.25 92 THR A CA 1
ATOM 679 C C . THR A 1 92 ? 11.291 -6.108 -1.330 1.00 95.25 92 THR A C 1
ATOM 681 O O . THR A 1 92 ? 12.027 -6.983 -1.780 1.00 95.25 92 THR A O 1
ATOM 684 N N . THR A 1 93 ? 11.001 -6.040 -0.031 1.00 95.44 93 THR A N 1
ATOM 685 C CA . THR A 1 93 ? 11.458 -7.025 0.951 1.00 95.44 93 THR A CA 1
ATOM 686 C C . THR A 1 93 ? 10.886 -8.410 0.621 1.00 95.44 93 THR A C 1
ATOM 688 O O . THR A 1 93 ? 9.723 -8.546 0.231 1.00 95.44 93 THR A O 1
ATOM 691 N N . GLY A 1 94 ? 11.727 -9.439 0.756 1.00 92.06 94 GLY A N 1
ATOM 692 C CA . GLY A 1 94 ? 11.365 -10.832 0.478 1.00 92.06 94 GLY A CA 1
ATOM 693 C C . GLY A 1 94 ? 11.358 -11.218 -1.004 1.00 92.06 94 GLY A C 1
ATOM 694 O O . GLY A 1 94 ? 10.966 -12.334 -1.323 1.00 92.06 94 GLY A O 1
ATOM 695 N N . ILE A 1 95 ? 11.772 -10.327 -1.911 1.00 93.75 95 ILE A N 1
ATOM 696 C CA . ILE A 1 95 ? 11.965 -10.672 -3.322 1.00 93.75 95 ILE A CA 1
ATOM 697 C C . ILE A 1 95 ? 13.383 -11.204 -3.524 1.00 93.75 95 ILE A C 1
ATOM 699 O O . ILE A 1 95 ? 14.361 -10.536 -3.185 1.00 93.75 95 ILE A O 1
ATOM 703 N N . GLU A 1 96 ? 13.484 -12.401 -4.092 1.00 87.44 96 GLU A N 1
ATOM 704 C CA . GLU A 1 96 ? 14.755 -13.023 -4.449 1.00 87.44 96 GLU A CA 1
ATOM 705 C C . GLU A 1 96 ? 15.204 -12.601 -5.855 1.00 87.44 96 GLU A C 1
ATOM 707 O O . GLU A 1 96 ? 14.395 -12.424 -6.767 1.00 87.44 96 GLU A O 1
ATOM 712 N N . GLY A 1 97 ? 16.518 -12.470 -6.044 1.00 86.44 97 GLY A N 1
ATOM 713 C CA . GLY A 1 97 ? 17.113 -12.144 -7.339 1.00 86.44 97 GLY A CA 1
ATOM 714 C C . GLY A 1 97 ? 17.136 -10.646 -7.683 1.00 86.44 97 GLY A C 1
ATOM 715 O O . GLY A 1 97 ? 16.908 -9.785 -6.829 1.00 86.44 97 GLY A O 1
ATOM 716 N N . PRO A 1 98 ? 17.501 -10.304 -8.933 1.00 85.62 98 PRO A N 1
ATOM 717 C CA . PRO A 1 98 ? 17.636 -8.918 -9.358 1.00 85.62 98 PRO A CA 1
ATOM 718 C C . PRO A 1 98 ? 16.270 -8.229 -9.442 1.00 85.62 98 PRO A C 1
ATOM 720 O O . PRO A 1 98 ? 15.374 -8.667 -10.163 1.00 85.62 98 PRO A O 1
ATOM 723 N N . LEU A 1 99 ? 16.128 -7.100 -8.746 1.00 89.44 99 LEU A N 1
ATOM 724 C CA . LEU A 1 99 ? 14.934 -6.265 -8.834 1.00 89.44 99 LEU A CA 1
ATOM 725 C C . LEU A 1 99 ? 14.905 -5.520 -10.179 1.00 89.44 99 LEU A C 1
ATOM 727 O O . LEU A 1 99 ? 15.911 -4.905 -10.544 1.00 89.44 99 LEU A O 1
ATOM 731 N N . PRO A 1 100 ? 13.763 -5.487 -10.895 1.00 88.25 100 PRO A N 1
ATOM 732 C CA . PRO A 1 100 ? 13.603 -4.741 -12.144 1.00 88.25 100 PRO A CA 1
ATOM 733 C C . PRO A 1 100 ? 13.418 -3.236 -11.874 1.00 88.25 100 PRO A C 1
ATOM 735 O O . PRO A 1 100 ? 12.465 -2.612 -12.338 1.00 88.25 100 PRO A O 1
ATOM 738 N N . LEU A 1 101 ? 14.314 -2.658 -11.075 1.00 88.81 101 LEU A N 1
ATOM 739 C CA . LEU A 1 101 ? 14.310 -1.260 -10.661 1.00 88.81 101 LEU A CA 1
ATOM 740 C C . LEU A 1 101 ? 15.541 -0.541 -11.233 1.00 88.81 101 LEU A C 1
ATOM 742 O O . LEU A 1 101 ? 16.577 -1.175 -11.450 1.00 88.81 101 LEU A O 1
ATOM 746 N N . PRO A 1 102 ? 15.466 0.779 -11.483 1.00 87.81 102 PRO A N 1
ATOM 747 C CA . PRO A 1 102 ? 16.616 1.549 -11.945 1.00 87.81 102 PRO A CA 1
ATOM 748 C C . PRO A 1 102 ? 17.814 1.420 -10.996 1.00 87.81 102 PRO A C 1
ATOM 750 O O . PRO A 1 102 ? 17.656 1.432 -9.780 1.00 87.81 102 PRO A O 1
ATOM 753 N N . GLN A 1 103 ? 19.032 1.367 -11.537 1.00 85.12 103 GLN A N 1
ATOM 754 C CA . GLN A 1 103 ? 20.255 1.133 -10.752 1.00 85.12 103 GLN A CA 1
ATOM 755 C C . GLN A 1 103 ? 20.519 2.201 -9.669 1.00 85.12 103 GLN A C 1
ATOM 757 O O . GLN A 1 103 ? 21.154 1.929 -8.649 1.00 85.12 103 GLN A O 1
ATOM 762 N N . ASN A 1 104 ? 20.047 3.427 -9.895 1.00 86.56 104 ASN A N 1
ATOM 763 C CA . ASN A 1 104 ? 20.152 4.551 -8.967 1.00 86.56 104 ASN A CA 1
ATOM 764 C C . ASN A 1 104 ? 19.023 4.593 -7.927 1.00 86.56 104 ASN A C 1
ATOM 766 O O . ASN A 1 104 ? 19.097 5.390 -6.991 1.00 86.56 104 ASN A O 1
ATOM 770 N N . PHE A 1 105 ? 17.988 3.769 -8.082 1.00 88.31 105 PHE A N 1
ATOM 771 C CA . PHE A 1 105 ? 16.911 3.674 -7.114 1.00 88.31 105 PHE A CA 1
ATOM 772 C C . PHE A 1 105 ? 17.386 2.899 -5.880 1.00 88.31 105 PHE A C 1
ATOM 774 O O . PHE A 1 105 ? 18.099 1.898 -5.981 1.00 88.31 105 PHE A O 1
ATOM 781 N N . ARG A 1 106 ? 17.013 3.384 -4.694 1.00 89.50 106 ARG A N 1
ATOM 782 C CA . ARG A 1 106 ? 17.367 2.777 -3.406 1.00 89.50 106 ARG A CA 1
ATOM 783 C C . ARG A 1 106 ? 16.085 2.317 -2.712 1.00 89.50 106 ARG A C 1
ATOM 785 O O . ARG A 1 106 ? 15.505 3.109 -1.972 1.00 89.50 106 ARG A O 1
ATOM 792 N N . PRO A 1 107 ? 15.651 1.060 -2.921 1.00 87.00 107 PRO A N 1
ATOM 793 C CA . PRO A 1 107 ? 14.395 0.558 -2.363 1.00 87.00 107 PRO A CA 1
ATOM 794 C C . PRO A 1 107 ? 14.332 0.653 -0.836 1.00 87.00 107 PRO A C 1
ATOM 796 O O . PRO A 1 107 ? 13.284 0.957 -0.280 1.00 87.00 107 PRO A O 1
ATOM 799 N N . ASP A 1 108 ? 15.464 0.459 -0.153 1.00 84.19 108 ASP A N 1
ATOM 800 C CA . ASP A 1 108 ? 15.520 0.500 1.313 1.00 84.19 108 ASP A CA 1
ATOM 801 C C . ASP A 1 108 ? 15.325 1.908 1.893 1.00 84.19 108 ASP A C 1
ATOM 803 O O . ASP A 1 108 ? 14.839 2.056 3.016 1.00 84.19 108 ASP A O 1
ATOM 807 N N . ALA A 1 109 ? 15.683 2.941 1.126 1.00 86.00 109 ALA A N 1
ATOM 808 C CA . ALA A 1 109 ? 15.561 4.341 1.527 1.00 86.00 109 ALA A CA 1
ATOM 809 C C . ALA A 1 109 ? 14.247 4.988 1.054 1.00 86.00 109 ALA A C 1
ATOM 811 O O . ALA A 1 109 ? 13.873 6.045 1.559 1.00 86.00 109 ALA A O 1
ATOM 812 N N . SER A 1 110 ? 13.545 4.355 0.117 1.00 89.38 110 SER A N 1
ATOM 813 C CA . SER A 1 110 ? 12.309 4.842 -0.498 1.00 89.38 110 SER A CA 1
ATOM 814 C C . SER A 1 110 ? 11.056 4.374 0.257 1.00 89.38 110 SER A C 1
ATOM 816 O O . SER A 1 110 ? 11.095 3.432 1.058 1.00 89.38 110 SER A O 1
ATOM 818 N N . GLY A 1 111 ? 9.945 5.063 -0.001 1.00 93.00 111 GLY A N 1
ATOM 819 C CA . GLY A 1 111 ? 8.639 4.765 0.562 1.00 93.00 111 GLY A CA 1
ATOM 820 C C . GLY A 1 111 ? 8.437 5.273 1.987 1.00 93.00 111 GLY A C 1
ATOM 821 O O . GLY A 1 111 ? 9.324 5.868 2.606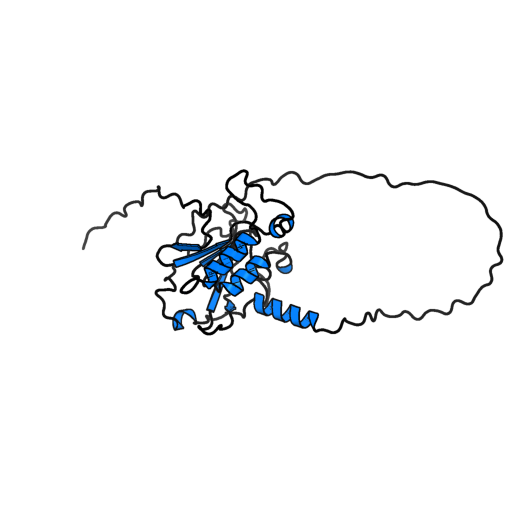 1.00 93.00 111 GLY A O 1
ATOM 822 N N . SER A 1 112 ? 7.236 5.025 2.498 1.00 95.19 112 SER A N 1
ATOM 823 C CA . SER A 1 112 ? 6.747 5.522 3.781 1.00 95.19 112 SER A CA 1
ATOM 824 C C . SER A 1 112 ? 6.338 4.375 4.703 1.00 95.19 112 SER A C 1
ATOM 826 O O . SER A 1 112 ? 5.592 3.484 4.296 1.00 95.19 112 SER A O 1
ATOM 828 N N . ASP A 1 113 ? 6.816 4.404 5.951 1.00 95.69 113 ASP A N 1
ATOM 829 C CA . ASP A 1 113 ? 6.437 3.431 6.988 1.00 95.69 113 ASP A CA 1
ATOM 830 C C . ASP A 1 113 ? 4.958 3.549 7.361 1.00 95.69 113 ASP A C 1
ATOM 832 O O . ASP A 1 113 ? 4.301 2.547 7.624 1.00 95.69 113 ASP A O 1
ATOM 836 N N . VAL A 1 114 ? 4.414 4.768 7.301 1.00 96.12 114 VAL A N 1
ATOM 837 C CA . VAL A 1 114 ? 2.988 5.029 7.528 1.00 96.12 114 VAL A CA 1
ATOM 838 C C . VAL A 1 114 ? 2.139 4.294 6.492 1.00 96.12 114 VAL A C 1
ATOM 840 O O . VAL A 1 114 ? 1.126 3.688 6.830 1.00 96.12 114 VAL A O 1
ATOM 843 N N . VAL A 1 115 ? 2.572 4.308 5.228 1.00 96.62 115 VAL A N 1
ATOM 844 C CA . VAL A 1 115 ? 1.877 3.591 4.155 1.00 96.62 115 VAL A CA 1
ATOM 845 C C . VAL A 1 115 ? 2.030 2.077 4.320 1.00 96.62 115 VAL A C 1
ATOM 847 O O . VAL A 1 115 ? 1.070 1.355 4.078 1.00 96.62 115 VAL A O 1
ATOM 850 N N . SER A 1 116 ? 3.184 1.579 4.774 1.00 97.00 116 SER A N 1
ATOM 851 C CA . SER A 1 116 ? 3.358 0.148 5.075 1.00 97.00 116 SER A CA 1
ATOM 852 C C . SER A 1 116 ? 2.399 -0.334 6.162 1.00 97.00 116 SER A C 1
ATOM 854 O O . SER A 1 116 ? 1.714 -1.334 5.965 1.00 97.00 116 SER A O 1
ATOM 856 N N . GLU A 1 117 ? 2.291 0.410 7.266 1.00 96.50 117 GLU A N 1
ATOM 857 C CA . GLU A 1 117 ? 1.345 0.105 8.347 1.00 96.50 117 GLU A CA 1
ATOM 858 C C . GLU A 1 117 ? -0.106 0.129 7.844 1.00 96.50 117 GLU A C 1
ATOM 860 O O . GLU A 1 117 ? -0.909 -0.738 8.189 1.00 96.50 117 GLU A O 1
ATOM 865 N N . LEU A 1 118 ? -0.438 1.096 6.985 1.00 96.69 118 LEU A N 1
ATOM 866 C CA . LEU A 1 118 ? -1.764 1.204 6.391 1.00 96.69 118 LEU A CA 1
ATOM 867 C C . LEU A 1 118 ? -2.103 -0.004 5.506 1.00 96.69 118 LEU A C 1
ATOM 869 O O . LEU A 1 118 ? -3.230 -0.490 5.550 1.00 96.69 118 LEU A O 1
ATOM 873 N N . VAL A 1 119 ? -1.146 -0.506 4.721 1.00 97.19 119 VAL A N 1
ATOM 874 C CA . VAL A 1 119 ? -1.347 -1.686 3.863 1.00 97.19 119 VAL A CA 1
ATOM 875 C C . VAL A 1 119 ? -1.519 -2.955 4.699 1.00 97.19 119 VAL A C 1
ATOM 877 O O . VAL A 1 119 ? -2.397 -3.758 4.385 1.00 97.19 119 VAL A O 1
ATOM 880 N N . ASP A 1 120 ? -0.730 -3.125 5.765 1.00 95.38 120 ASP A N 1
ATOM 881 C CA . ASP A 1 120 ? -0.872 -4.247 6.706 1.00 95.38 120 ASP A CA 1
ATOM 882 C C . ASP A 1 120 ? -2.225 -4.228 7.434 1.00 95.38 120 ASP A C 1
ATOM 884 O O . ASP A 1 120 ? -2.814 -5.282 7.679 1.00 95.38 120 ASP A O 1
ATOM 888 N N . LEU A 1 121 ? -2.740 -3.037 7.764 1.00 95.31 121 LEU A N 1
ATOM 889 C CA . LEU A 1 121 ? -4.062 -2.881 8.372 1.00 95.31 121 LEU A CA 1
ATOM 890 C C . LEU A 1 121 ? -5.187 -3.163 7.365 1.00 95.31 121 LEU A C 1
ATOM 892 O O . LEU A 1 121 ? -6.093 -3.943 7.652 1.00 95.31 121 LEU A O 1
ATOM 896 N N . ALA A 1 122 ? -5.135 -2.520 6.195 1.00 95.56 122 ALA A N 1
ATOM 897 C CA . ALA A 1 122 ? -6.194 -2.558 5.186 1.00 95.56 122 ALA A CA 1
ATOM 898 C C . ALA A 1 122 ? -6.282 -3.903 4.450 1.00 95.56 122 ALA A C 1
ATOM 900 O O . ALA A 1 122 ? -7.352 -4.257 3.957 1.00 95.56 122 ALA A O 1
ATOM 901 N N . ARG A 1 123 ? -5.154 -4.620 4.327 1.00 96.62 123 ARG A N 1
ATOM 902 C CA . ARG A 1 123 ? -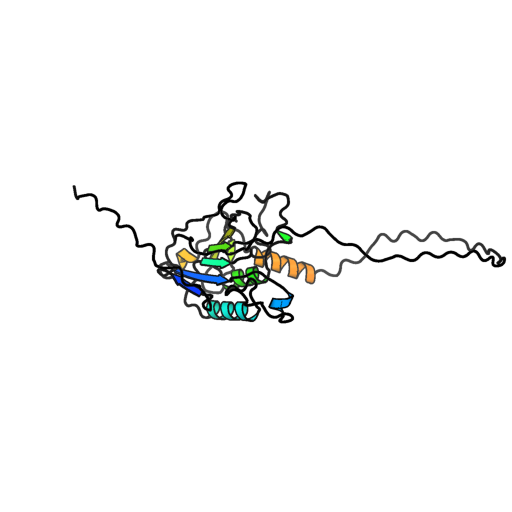4.989 -5.862 3.547 1.00 96.62 123 ARG A CA 1
ATOM 903 C C . ARG A 1 123 ? -5.682 -5.805 2.172 1.00 96.62 123 ARG A C 1
ATOM 905 O O . ARG A 1 123 ? -6.466 -6.697 1.842 1.00 96.62 123 ARG A O 1
ATOM 912 N N . PRO A 1 124 ? -5.422 -4.760 1.362 1.00 97.19 124 PRO A N 1
ATOM 913 C CA . PRO A 1 124 ? -6.201 -4.492 0.164 1.00 97.19 124 PRO A CA 1
ATOM 914 C C . PRO A 1 124 ? -5.924 -5.531 -0.921 1.00 97.19 124 PRO A C 1
ATOM 916 O O . PRO A 1 124 ? -4.796 -6.007 -1.056 1.00 97.19 124 PRO A O 1
ATOM 919 N N . ARG A 1 125 ? -6.901 -5.833 -1.775 1.00 96.81 125 ARG A N 1
ATOM 920 C CA . ARG A 1 125 ? -6.668 -6.747 -2.911 1.00 96.81 125 ARG A CA 1
ATOM 921 C C . ARG A 1 125 ? -5.668 -6.156 -3.907 1.00 96.81 125 ARG A C 1
ATOM 923 O O . ARG A 1 125 ? -4.777 -6.855 -4.397 1.00 96.81 125 ARG A O 1
ATOM 930 N N . TYR A 1 126 ? -5.776 -4.854 -4.160 1.00 97.69 126 TYR A N 1
ATOM 931 C CA . TYR A 1 126 ? -4.846 -4.093 -4.988 1.00 97.69 126 TYR A CA 1
ATOM 932 C C . TYR A 1 126 ? -4.337 -2.867 -4.243 1.00 97.69 126 TYR A C 1
ATOM 934 O O . TYR A 1 126 ? -5.113 -2.124 -3.651 1.00 97.69 126 TYR A O 1
ATOM 942 N N . HIS A 1 127 ? -3.033 -2.623 -4.322 1.00 97.75 127 HIS A N 1
ATOM 943 C CA . HIS A 1 127 ? -2.425 -1.381 -3.860 1.00 97.75 127 HIS A CA 1
ATOM 944 C C . HIS A 1 127 ? -1.744 -0.699 -5.038 1.00 97.75 127 HIS A C 1
ATOM 946 O O . HIS A 1 127 ? -0.796 -1.238 -5.615 1.00 97.75 127 HIS A O 1
ATOM 952 N N . ILE A 1 128 ? -2.246 0.475 -5.407 1.00 96.88 128 ILE A N 1
ATOM 953 C CA . ILE A 1 128 ? -1.685 1.286 -6.483 1.00 96.88 128 ILE A CA 1
ATOM 954 C C . ILE A 1 128 ? -1.039 2.512 -5.857 1.00 96.88 128 ILE A C 1
ATOM 956 O O . ILE A 1 128 ? -1.695 3.266 -5.138 1.00 96.88 128 ILE A O 1
ATOM 960 N N . ALA A 1 129 ? 0.240 2.718 -6.154 1.00 94.62 129 ALA A N 1
ATOM 961 C CA . ALA A 1 129 ? 0.982 3.850 -5.628 1.00 94.62 129 ALA A CA 1
ATOM 962 C C . ALA A 1 129 ? 1.615 4.700 -6.733 1.00 94.62 129 ALA A C 1
ATOM 964 O O . ALA A 1 129 ? 2.282 4.195 -7.644 1.00 94.62 129 ALA A O 1
ATOM 965 N N . GLY A 1 130 ? 1.427 6.013 -6.618 1.00 81.62 130 GLY A N 1
ATOM 966 C CA . GLY A 1 130 ? 2.259 7.010 -7.289 1.00 81.62 130 GLY A CA 1
ATOM 967 C C . GLY A 1 130 ? 3.553 7.263 -6.506 1.00 81.62 130 GLY A C 1
ATOM 968 O O . GLY A 1 130 ? 3.825 6.593 -5.516 1.00 81.62 130 GLY A O 1
ATOM 969 N N . GLY A 1 131 ? 4.377 8.216 -6.948 1.00 79.81 131 GLY A N 1
ATOM 970 C CA . GLY A 1 131 ? 5.424 8.815 -6.101 1.00 79.81 131 GLY A CA 1
ATOM 971 C C . GLY A 1 131 ? 6.856 8.631 -6.589 1.00 79.81 131 GLY A C 1
ATOM 972 O O . GLY A 1 131 ? 7.560 9.616 -6.785 1.00 79.81 131 GLY A O 1
ATOM 973 N N . GLU A 1 132 ? 7.281 7.399 -6.868 1.00 83.19 132 GLU A N 1
ATOM 974 C CA . GLU A 1 132 ? 8.700 7.103 -7.152 1.00 83.19 132 GLU A CA 1
ATOM 975 C C . GLU A 1 132 ? 9.128 7.345 -8.605 1.00 83.19 132 GLU A C 1
ATOM 977 O O . GLU A 1 132 ? 10.263 7.072 -8.984 1.00 83.19 132 GLU A O 1
ATOM 982 N N . VAL A 1 133 ? 8.228 7.857 -9.452 1.00 84.94 133 VAL A N 1
ATOM 983 C CA . VAL A 1 133 ? 8.490 8.128 -10.880 1.00 84.94 133 VAL A CA 1
ATOM 984 C C . VAL A 1 133 ? 8.897 6.863 -11.666 1.00 84.94 133 VAL A C 1
ATOM 986 O O . VAL A 1 133 ? 9.355 6.923 -12.802 1.00 84.94 133 VAL A O 1
ATOM 989 N N . ILE A 1 134 ? 8.664 5.686 -11.086 1.00 87.94 134 ILE A N 1
ATOM 990 C CA . ILE A 1 134 ? 9.094 4.381 -11.585 1.00 87.94 134 ILE A CA 1
ATOM 991 C C . ILE A 1 134 ? 7.869 3.483 -11.718 1.00 87.94 134 ILE A C 1
ATOM 993 O O . ILE A 1 134 ? 6.991 3.483 -10.860 1.00 87.94 134 ILE A O 1
ATOM 997 N N . HIS A 1 135 ? 7.826 2.688 -12.788 1.00 92.62 135 HIS A N 1
ATOM 998 C CA . HIS A 1 135 ? 6.873 1.590 -12.876 1.00 92.62 135 HIS A CA 1
ATOM 999 C C . HIS A 1 135 ? 7.465 0.334 -12.237 1.00 92.62 135 HIS A C 1
ATOM 1001 O O . HIS A 1 135 ? 8.531 -0.121 -12.655 1.00 92.62 135 HIS A O 1
ATOM 1007 N N . TYR A 1 136 ? 6.744 -0.263 -11.293 1.00 93.50 136 TYR A N 1
ATOM 1008 C CA . TYR A 1 136 ? 7.132 -1.518 -10.658 1.00 93.50 136 TYR A CA 1
ATOM 1009 C C . TYR A 1 136 ? 5.902 -2.366 -10.367 1.00 93.50 136 TYR A C 1
ATOM 1011 O O . TYR A 1 136 ? 4.924 -1.892 -9.797 1.00 93.50 136 TYR A O 1
ATOM 1019 N N . THR A 1 137 ? 5.963 -3.638 -10.743 1.00 94.50 137 THR A N 1
ATOM 1020 C CA . THR A 1 137 ? 4.949 -4.625 -10.380 1.00 94.50 137 THR A CA 1
ATOM 1021 C C . THR A 1 137 ? 5.627 -5.668 -9.520 1.00 94.50 137 THR A C 1
ATOM 1023 O O . THR A 1 137 ? 6.556 -6.341 -9.969 1.00 94.50 137 THR A O 1
ATOM 1026 N N . ARG A 1 138 ? 5.173 -5.782 -8.277 1.00 94.88 138 ARG A N 1
ATOM 1027 C CA . ARG A 1 138 ? 5.669 -6.795 -7.352 1.00 94.88 138 ARG A CA 1
ATOM 1028 C C . ARG A 1 138 ? 4.911 -8.107 -7.599 1.00 94.88 138 ARG A C 1
ATOM 1030 O O . ARG A 1 138 ? 3.703 -8.044 -7.850 1.00 94.88 138 ARG A O 1
ATOM 1037 N N . PRO A 1 139 ? 5.546 -9.285 -7.455 1.00 95.75 139 PRO A N 1
ATOM 1038 C CA . PRO A 1 139 ? 4.804 -10.514 -7.190 1.00 95.75 139 PRO A CA 1
ATOM 1039 C C . PRO A 1 139 ? 3.787 -10.304 -6.053 1.00 95.75 139 PRO A C 1
ATOM 1041 O O . PRO A 1 139 ? 4.035 -9.485 -5.157 1.00 95.75 139 PRO A O 1
ATOM 1044 N N . PRO A 1 140 ? 2.632 -10.987 -6.071 1.00 97.38 140 PRO A N 1
ATOM 1045 C CA . PRO A 1 140 ? 1.665 -10.865 -4.989 1.00 97.38 140 PRO A CA 1
ATOM 1046 C C . PRO A 1 140 ? 2.281 -11.246 -3.645 1.00 97.38 140 PRO A C 1
ATOM 1048 O O . PRO A 1 140 ? 3.226 -12.034 -3.588 1.00 97.38 140 PRO A O 1
ATOM 1051 N N . PHE A 1 141 ? 1.737 -10.694 -2.567 1.00 97.88 141 PHE A N 1
ATOM 1052 C CA . PHE A 1 141 ? 2.033 -11.180 -1.226 1.00 97.88 141 PHE A CA 1
ATOM 1053 C C . PHE A 1 141 ? 0.768 -11.476 -0.454 1.00 97.88 141 PHE A C 1
ATOM 1055 O O . PHE A 1 141 ? -0.252 -10.815 -0.652 1.00 97.88 141 PHE A O 1
ATOM 1062 N N . PHE A 1 142 ? 0.857 -12.460 0.431 1.00 97.19 142 PHE A N 1
ATOM 1063 C CA . PHE A 1 142 ? -0.212 -12.783 1.350 1.00 97.19 142 PHE A CA 1
ATOM 1064 C C . PHE A 1 142 ? 0.032 -12.147 2.719 1.00 97.19 142 PHE A C 1
ATOM 1066 O O . PHE A 1 142 ? 1.166 -12.031 3.185 1.00 97.19 142 PHE A O 1
ATOM 1073 N N . HIS A 1 143 ? -1.059 -11.743 3.350 1.00 95.88 143 HIS A N 1
ATOM 1074 C CA . HIS A 1 143 ? -1.118 -11.297 4.735 1.00 95.88 143 HIS A CA 1
ATOM 1075 C C . HIS A 1 143 ? -1.462 -12.472 5.634 1.00 95.88 143 HIS A C 1
ATOM 1077 O O . HIS A 1 143 ? -2.177 -13.387 5.207 1.00 95.88 143 HIS A O 1
ATOM 1083 N N . ARG A 1 144 ? -1.028 -12.423 6.895 1.00 91.94 144 ARG A N 1
ATOM 1084 C CA . ARG A 1 144 ? -1.486 -13.390 7.894 1.00 91.94 144 ARG A CA 1
ATOM 1085 C C . ARG A 1 144 ? -3.012 -13.403 8.016 1.00 91.94 144 ARG A C 1
ATOM 1087 O O . ARG A 1 144 ? -3.695 -12.383 7.854 1.00 91.94 144 ARG A O 1
ATOM 1094 N N . ASP A 1 145 ? -3.537 -14.576 8.344 1.00 93.00 145 ASP A N 1
ATOM 1095 C CA . ASP A 1 145 ? -4.945 -14.721 8.678 1.00 93.00 145 ASP A CA 1
ATOM 1096 C C . ASP A 1 145 ? -5.234 -14.024 10.018 1.00 93.00 145 ASP A C 1
ATOM 1098 O O . ASP A 1 145 ? -4.530 -14.229 11.007 1.00 93.00 145 ASP A O 1
ATOM 1102 N N . LEU A 1 146 ? -6.268 -13.183 10.028 1.00 90.12 146 LEU A N 1
ATOM 1103 C CA . LEU A 1 146 ? -6.756 -12.472 11.216 1.00 90.12 146 LEU A CA 1
ATOM 1104 C C . LEU A 1 146 ? -8.154 -12.964 11.636 1.00 90.12 146 LEU A C 1
ATOM 1106 O O . LEU A 1 146 ? -8.908 -12.218 12.252 1.00 90.12 146 LEU A O 1
ATOM 1110 N N . GLY A 1 147 ? -8.510 -14.199 11.274 1.00 87.56 147 GLY A N 1
ATOM 1111 C CA . GLY A 1 147 ? -9.785 -14.844 11.603 1.00 87.56 147 GLY A CA 1
ATOM 1112 C C . GLY A 1 147 ? -10.824 -14.820 10.481 1.00 87.56 147 GLY A C 1
ATOM 1113 O O . GLY A 1 147 ? -11.946 -15.267 10.687 1.00 87.56 147 GLY A O 1
ATOM 1114 N N . ALA A 1 148 ? -10.467 -14.313 9.301 1.00 85.88 148 ALA A N 1
ATOM 1115 C CA . ALA A 1 148 ? -11.37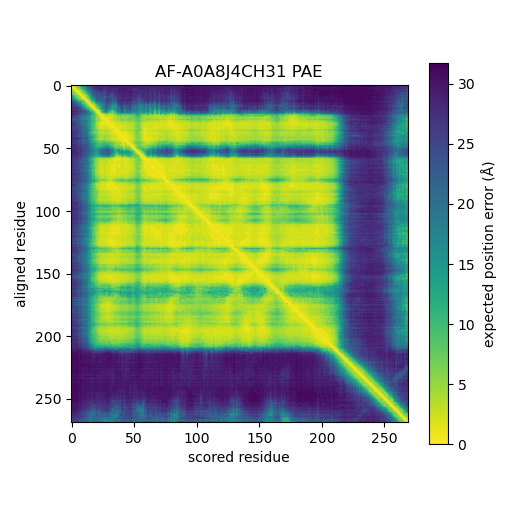0 -14.211 8.153 1.00 85.88 148 ALA A CA 1
ATOM 1116 C C . ALA A 1 148 ? -10.768 -14.823 6.877 1.00 85.88 148 ALA A C 1
ATOM 1118 O O . ALA A 1 148 ? -11.282 -14.584 5.783 1.00 85.88 148 ALA A O 1
ATOM 1119 N N . GLY A 1 149 ? -9.651 -15.543 7.002 1.00 90.81 149 GLY A N 1
ATOM 1120 C CA . GLY A 1 149 ? -8.881 -16.125 5.912 1.00 90.81 149 GLY A CA 1
ATOM 1121 C C . GLY A 1 149 ? -7.634 -15.317 5.541 1.00 90.81 149 GLY A C 1
ATOM 1122 O O . GLY A 1 149 ? -7.466 -14.137 5.881 1.00 90.81 149 GLY A O 1
ATOM 1123 N N . ILE A 1 150 ? -6.746 -15.960 4.788 1.00 94.62 150 ILE A N 1
ATOM 1124 C CA . ILE A 1 150 ? -5.588 -15.308 4.169 1.00 94.62 150 ILE A CA 1
ATOM 1125 C C . ILE A 1 150 ? -6.091 -14.270 3.157 1.00 94.62 150 ILE A C 1
ATOM 1127 O O . ILE A 1 150 ? -7.096 -14.495 2.488 1.00 94.62 150 ILE A O 1
ATOM 1131 N N . ARG A 1 151 ? -5.411 -13.126 3.042 1.00 95.81 151 ARG A N 1
ATOM 1132 C CA . ARG A 1 151 ? -5.667 -12.126 1.989 1.00 95.81 151 ARG A CA 1
ATOM 1133 C C . ARG A 1 151 ? -4.420 -11.899 1.171 1.00 95.81 151 ARG A C 1
ATOM 1135 O O . ARG A 1 151 ? -3.319 -11.965 1.707 1.00 95.81 151 ARG A O 1
ATOM 1142 N N . VAL A 1 152 ? -4.594 -11.591 -0.108 1.00 97.44 152 VAL A N 1
ATOM 1143 C CA . VAL A 1 152 ? -3.492 -11.361 -1.042 1.00 97.44 152 VAL A CA 1
ATOM 1144 C C . VAL A 1 152 ? -3.558 -9.946 -1.595 1.00 97.44 152 VAL A C 1
ATOM 1146 O O . VAL A 1 152 ? -4.583 -9.543 -2.140 1.00 97.44 152 VAL A O 1
ATOM 1149 N N . THR A 1 153 ? -2.439 -9.229 -1.526 1.00 98.19 153 THR A N 1
ATOM 1150 C CA . THR A 1 153 ? -2.281 -7.900 -2.121 1.00 98.19 153 THR A CA 1
ATOM 1151 C C . THR A 1 153 ? -1.430 -7.958 -3.379 1.00 98.19 153 THR A C 1
ATOM 1153 O O . THR A 1 153 ? -0.368 -8.589 -3.427 1.00 98.19 153 THR A O 1
ATOM 1156 N N . ARG A 1 154 ? -1.881 -7.237 -4.408 1.00 97.69 154 ARG A N 1
ATOM 1157 C CA . ARG A 1 154 ? -1.139 -6.991 -5.648 1.00 97.69 154 ARG A CA 1
ATOM 1158 C C . ARG A 1 154 ? -0.698 -5.537 -5.698 1.00 97.69 154 ARG A C 1
ATOM 1160 O O . ARG A 1 154 ? -1.532 -4.641 -5.796 1.00 97.69 154 ARG A O 1
ATOM 1167 N N . PHE A 1 155 ? 0.612 -5.312 -5.628 1.00 97.62 155 PHE A N 1
ATOM 1168 C CA . PHE A 1 155 ? 1.183 -3.969 -5.654 1.00 97.62 155 PHE A CA 1
ATOM 1169 C C . PHE A 1 155 ? 1.591 -3.542 -7.066 1.00 97.62 155 PHE A C 1
ATOM 1171 O O . PHE A 1 155 ? 2.318 -4.267 -7.759 1.00 97.62 155 PHE A O 1
ATOM 1178 N N . VAL A 1 156 ? 1.187 -2.329 -7.447 1.00 96.94 156 VAL A N 1
ATOM 1179 C CA . VAL A 1 156 ? 1.589 -1.676 -8.696 1.00 96.94 156 VAL A CA 1
ATOM 1180 C C . VAL A 1 156 ? 2.021 -0.236 -8.415 1.00 96.94 156 VAL A C 1
ATOM 1182 O O . VAL A 1 156 ? 1.209 0.625 -8.084 1.00 96.94 156 VAL A O 1
ATOM 1185 N N . GLY A 1 157 ? 3.309 0.039 -8.602 1.00 94.94 157 GLY A N 1
ATOM 1186 C CA . GLY A 1 157 ? 3.857 1.388 -8.665 1.00 94.94 157 GLY A CA 1
ATOM 1187 C C . GLY A 1 157 ? 3.757 1.946 -10.084 1.00 94.94 157 GLY A C 1
ATOM 1188 O O . GLY A 1 157 ? 4.171 1.275 -11.035 1.00 94.94 157 GLY A O 1
ATOM 1189 N N . LEU A 1 158 ? 3.214 3.154 -10.240 1.00 92.31 158 LEU A N 1
ATOM 1190 C CA . LEU A 1 158 ? 3.033 3.811 -11.540 1.00 92.31 158 LEU A CA 1
ATOM 1191 C C . LEU A 1 158 ? 4.066 4.921 -11.781 1.00 92.31 158 LEU A C 1
ATOM 1193 O O . LEU A 1 158 ? 4.411 5.690 -10.883 1.00 92.31 158 LEU A O 1
ATOM 1197 N N . ALA A 1 159 ? 4.507 5.050 -13.036 1.00 88.25 159 ALA A N 1
ATOM 1198 C CA . ALA A 1 159 ? 5.317 6.181 -13.489 1.00 88.25 159 ALA A CA 1
ATOM 1199 C C . ALA A 1 159 ? 4.428 7.363 -13.936 1.00 88.25 159 ALA A C 1
ATOM 1201 O O . ALA A 1 159 ? 3.276 7.155 -14.318 1.00 88.25 159 ALA A O 1
ATOM 1202 N N . PRO A 1 160 ? 4.925 8.614 -13.948 1.00 84.00 160 PRO A N 1
ATOM 1203 C CA . PRO A 1 160 ? 4.166 9.757 -14.441 1.00 84.00 160 PRO A CA 1
ATOM 1204 C C . PRO A 1 160 ? 3.900 9.674 -15.938 1.00 84.00 160 PRO A C 1
ATOM 1206 O O . PRO A 1 160 ? 4.690 9.144 -16.724 1.00 84.00 160 PRO A O 1
ATOM 1209 N N . GLN A 1 161 ? 2.786 10.272 -16.348 1.00 78.69 161 GLN A N 1
ATOM 1210 C CA . GLN A 1 161 ? 2.473 10.427 -17.758 1.00 78.69 161 GLN A CA 1
ATOM 1211 C C . GLN A 1 161 ? 3.553 11.267 -18.452 1.00 78.69 161 GLN A C 1
ATOM 1213 O O . GLN A 1 161 ? 4.012 12.279 -17.928 1.00 78.69 161 GLN A O 1
ATOM 1218 N N . GLY A 1 162 ? 3.963 10.842 -19.648 1.00 75.25 162 GLY A N 1
ATOM 1219 C CA . GLY A 1 162 ? 5.042 11.510 -20.376 1.00 75.25 162 GLY A CA 1
ATOM 1220 C C . GLY A 1 162 ? 6.435 11.219 -19.814 1.00 75.25 162 GLY A C 1
ATOM 1221 O O . GLY A 1 162 ? 7.370 11.953 -20.129 1.00 75.25 162 GLY A O 1
ATOM 1222 N N . HIS A 1 163 ? 6.593 10.159 -19.007 1.00 76.12 163 HIS A N 1
ATOM 1223 C CA . HIS A 1 163 ? 7.908 9.704 -18.562 1.00 76.12 163 HIS A CA 1
ATOM 1224 C C . HIS A 1 163 ? 8.863 9.545 -19.766 1.00 76.12 163 HIS A C 1
ATOM 1226 O O . HIS A 1 163 ? 8.467 8.922 -20.757 1.00 76.12 163 HIS A O 1
ATOM 1232 N N . PRO A 1 164 ? 10.117 10.040 -19.704 1.00 75.50 164 PRO A N 1
ATOM 1233 C CA . PRO A 1 164 ? 11.042 10.021 -20.843 1.00 75.50 164 PRO A CA 1
ATOM 1234 C C . PRO A 1 164 ? 11.277 8.628 -21.439 1.00 75.50 164 PRO A C 1
ATOM 1236 O O . PRO A 1 164 ? 11.419 8.484 -22.649 1.00 75.50 164 PRO A O 1
ATOM 1239 N N . SER A 1 165 ? 11.260 7.586 -20.602 1.00 76.38 165 SER A N 1
ATOM 1240 C CA . SER A 1 165 ? 11.396 6.191 -21.043 1.00 76.38 165 SER A CA 1
ATOM 1241 C C . SER A 1 165 ? 10.075 5.514 -21.438 1.00 76.38 165 SER A C 1
ATOM 1243 O O . SER A 1 165 ? 10.054 4.303 -21.634 1.00 76.38 165 SER A O 1
ATOM 1245 N N . LYS A 1 166 ? 8.963 6.263 -21.526 1.00 77.56 166 LYS A N 1
ATOM 1246 C CA . LYS A 1 166 ? 7.601 5.742 -21.762 1.00 77.56 166 LYS A CA 1
ATOM 1247 C C . LYS A 1 166 ? 7.203 4.624 -20.783 1.00 77.56 166 LYS A C 1
ATOM 1249 O O . LYS A 1 166 ? 6.492 3.690 -21.149 1.00 77.56 166 LYS A O 1
ATOM 1254 N N . ALA A 1 167 ? 7.674 4.720 -19.538 1.00 79.19 167 ALA A N 1
ATOM 1255 C CA . ALA A 1 167 ? 7.281 3.811 -18.468 1.00 79.19 167 ALA A CA 1
ATOM 1256 C C . ALA A 1 167 ? 5.754 3.831 -18.275 1.00 79.19 167 ALA A C 1
ATOM 1258 O O . ALA A 1 167 ? 5.095 4.837 -18.550 1.00 79.19 167 ALA A O 1
ATOM 1259 N N . LYS A 1 168 ? 5.182 2.703 -17.833 1.00 82.94 168 LYS A N 1
ATOM 1260 C CA . LYS A 1 168 ? 3.727 2.543 -17.738 1.00 82.94 168 LYS A CA 1
ATOM 1261 C C . LYS A 1 168 ? 3.148 3.532 -16.719 1.00 82.94 168 LYS A C 1
ATOM 1263 O O . LYS A 1 168 ? 3.438 3.448 -15.528 1.00 82.94 168 LYS A O 1
ATOM 1268 N N . ALA A 1 169 ? 2.314 4.437 -17.224 1.00 80.25 169 ALA A N 1
ATOM 1269 C CA . ALA A 1 169 ? 1.591 5.440 -16.444 1.00 80.25 169 ALA A CA 1
ATOM 1270 C C . ALA A 1 169 ? 0.110 5.088 -16.221 1.00 80.25 169 ALA A C 1
ATOM 1272 O O . ALA A 1 169 ? -0.613 5.835 -15.573 1.00 80.25 169 ALA A O 1
ATOM 1273 N N . LEU A 1 170 ? -0.350 3.967 -16.784 1.00 83.19 170 LEU A N 1
ATOM 1274 C CA . LEU A 1 170 ? -1.725 3.488 -16.690 1.00 83.19 170 LEU A CA 1
ATOM 1275 C C . LEU A 1 170 ? -1.714 1.978 -16.447 1.00 83.19 170 LEU A C 1
ATOM 1277 O O . LEU A 1 170 ? -0.972 1.242 -17.105 1.00 83.19 170 LEU A O 1
ATOM 1281 N N . HIS A 1 171 ? -2.558 1.533 -15.522 1.00 85.81 171 HIS A N 1
ATOM 1282 C CA . HIS A 1 171 ? -2.833 0.130 -15.256 1.00 85.81 171 HIS A CA 1
ATOM 1283 C C . HIS A 1 171 ? -4.350 -0.055 -15.201 1.00 85.81 171 HIS A C 1
ATOM 1285 O O . HIS A 1 171 ? -5.026 0.671 -14.477 1.00 85.81 171 HIS A O 1
ATOM 1291 N N . ALA A 1 172 ? -4.876 -0.969 -16.016 1.00 88.06 172 ALA A N 1
ATOM 1292 C CA . ALA A 1 172 ? -6.304 -1.259 -16.086 1.00 88.06 172 ALA A CA 1
ATOM 1293 C C . ALA A 1 172 ? -6.594 -2.537 -15.297 1.00 88.06 172 ALA A C 1
ATOM 1295 O O . ALA A 1 172 ? -5.886 -3.534 -15.461 1.00 88.06 172 ALA A O 1
ATOM 1296 N N . LEU A 1 173 ? -7.624 -2.494 -14.456 1.00 88.12 173 LEU A N 1
ATOM 1297 C CA . LEU A 1 173 ? -8.042 -3.609 -13.616 1.00 88.12 173 LEU A CA 1
ATOM 1298 C C . LEU A 1 173 ? -9.496 -3.944 -13.931 1.00 88.12 173 LEU A C 1
ATOM 1300 O O . LEU A 1 173 ? -10.350 -3.074 -13.864 1.00 88.12 173 LEU A O 1
ATOM 1304 N N . SER A 1 174 ? -9.773 -5.210 -14.236 1.00 89.25 174 SER A N 1
ATOM 1305 C CA . SER A 1 174 ? -11.140 -5.723 -14.344 1.00 89.25 174 SER A CA 1
ATOM 1306 C C . SER A 1 174 ? -11.470 -6.452 -13.047 1.00 89.25 174 SER A C 1
ATOM 1308 O O . SER A 1 174 ? -11.114 -7.623 -12.890 1.00 89.25 174 SER A O 1
ATOM 1310 N N . LEU A 1 175 ? -12.082 -5.750 -12.094 1.00 90.31 175 LEU A N 1
ATOM 1311 C CA . LEU A 1 175 ? -12.355 -6.283 -10.760 1.00 90.31 175 LEU A CA 1
ATOM 1312 C C . LEU A 1 175 ? -13.824 -6.655 -10.598 1.00 90.31 175 LEU A C 1
ATOM 1314 O O . LEU A 1 175 ? -14.716 -5.865 -10.887 1.00 90.31 175 LEU A O 1
ATOM 1318 N N . VAL A 1 176 ? -14.061 -7.845 -10.053 1.00 92.62 176 VAL A N 1
ATOM 1319 C CA . VAL A 1 176 ? -15.328 -8.160 -9.389 1.00 92.62 176 VAL A CA 1
ATOM 1320 C C . VAL A 1 176 ? -15.226 -7.619 -7.962 1.00 92.62 176 VAL A C 1
ATOM 1322 O O . VAL A 1 176 ? -14.232 -7.951 -7.306 1.00 92.62 176 VAL A O 1
ATOM 1325 N N . PRO A 1 177 ? -16.179 -6.802 -7.477 1.00 93.88 177 PRO A N 1
ATOM 1326 C CA . PRO A 1 177 ? -16.158 -6.300 -6.106 1.00 93.88 177 PRO A CA 1
ATOM 1327 C C . PRO A 1 177 ? -16.060 -7.411 -5.071 1.00 93.88 177 PRO A C 1
ATOM 1329 O O . PRO A 1 177 ? -16.717 -8.439 -5.229 1.00 93.88 177 PRO A O 1
ATOM 1332 N N . ALA A 1 178 ? -15.283 -7.205 -4.006 1.00 92.88 178 ALA A N 1
ATOM 1333 C CA . ALA A 1 178 ? -15.116 -8.213 -2.959 1.00 92.88 178 ALA A CA 1
ATOM 1334 C C . ALA A 1 178 ? -16.449 -8.602 -2.303 1.00 92.88 178 ALA A C 1
ATOM 1336 O O . ALA A 1 178 ? -16.646 -9.765 -1.975 1.00 92.88 178 ALA A O 1
ATOM 1337 N N . ALA A 1 179 ? -17.388 -7.658 -2.192 1.00 91.94 179 ALA A N 1
ATOM 1338 C CA . ALA A 1 179 ? -18.739 -7.918 -1.695 1.00 91.94 179 ALA A CA 1
ATOM 1339 C C . ALA A 1 179 ? -19.535 -8.929 -2.549 1.00 91.94 179 ALA A C 1
ATOM 1341 O O . ALA A 1 179 ? -20.478 -9.535 -2.052 1.00 91.94 179 ALA A O 1
ATOM 1342 N N . ASN A 1 180 ? -19.150 -9.123 -3.815 1.00 92.81 180 ASN A N 1
ATOM 1343 C CA . ASN A 1 180 ? -19.780 -10.058 -4.751 1.00 92.81 180 ASN A CA 1
ATOM 1344 C C . ASN A 1 180 ? -18.943 -11.335 -4.955 1.00 92.81 180 ASN A C 1
ATOM 1346 O O . ASN A 1 180 ? -19.198 -12.091 -5.893 1.00 92.81 180 ASN A O 1
ATOM 1350 N N . MET A 1 181 ? -17.905 -11.547 -4.144 1.00 92.56 181 MET A N 1
ATOM 1351 C CA . MET A 1 181 ? -17.042 -12.723 -4.209 1.00 92.56 181 MET A CA 1
ATOM 1352 C C . MET A 1 181 ? -17.271 -13.625 -3.003 1.00 92.56 181 MET A C 1
ATOM 1354 O O . MET A 1 181 ? -17.486 -13.150 -1.892 1.00 92.56 181 MET A O 1
ATOM 1358 N N . GLU A 1 182 ? -17.139 -14.932 -3.217 1.00 91.69 182 GLU A N 1
ATOM 1359 C CA . GLU A 1 182 ? -17.138 -15.892 -2.117 1.00 91.69 182 GLU A CA 1
ATOM 1360 C C . GLU A 1 182 ? -15.903 -15.689 -1.220 1.00 91.69 182 GLU A C 1
ATOM 1362 O O . GLU A 1 182 ? -14.804 -15.450 -1.742 1.00 91.69 182 GLU A O 1
ATOM 1367 N N . PRO A 1 183 ? -16.027 -15.830 0.114 1.00 88.69 183 PRO A N 1
ATOM 1368 C CA . PRO A 1 183 ? -14.903 -15.669 1.041 1.00 88.69 183 PRO A CA 1
ATOM 1369 C C . PRO A 1 183 ? -13.696 -16.549 0.692 1.00 88.69 183 PRO A C 1
ATOM 1371 O O . PRO A 1 183 ? -12.550 -16.111 0.763 1.00 88.69 183 PRO A O 1
ATOM 1374 N N . GLU A 1 184 ? -13.945 -17.773 0.230 1.00 90.81 184 GLU A N 1
ATOM 1375 C CA . GLU A 1 184 ? -12.907 -18.719 -0.189 1.00 90.81 184 GLU A CA 1
ATOM 1376 C C . GLU A 1 184 ? -12.133 -18.213 -1.411 1.00 90.81 184 GLU A C 1
ATOM 1378 O O . GLU A 1 184 ? -10.913 -18.363 -1.479 1.00 90.81 184 GLU A O 1
ATOM 1383 N N . ALA A 1 185 ? -12.821 -17.549 -2.347 1.00 92.12 185 ALA A N 1
ATOM 1384 C CA . ALA A 1 185 ? -12.203 -16.952 -3.526 1.00 92.12 185 ALA A CA 1
ATOM 1385 C C . ALA A 1 185 ? -11.292 -15.769 -3.159 1.00 92.12 185 ALA A C 1
ATOM 1387 O O . ALA A 1 185 ? -10.288 -15.530 -3.836 1.00 92.12 185 ALA A O 1
ATOM 1388 N N . LEU A 1 186 ? -11.609 -15.047 -2.078 1.00 91.69 186 LEU A N 1
ATOM 1389 C CA . LEU A 1 186 ? -10.771 -13.971 -1.538 1.00 91.69 186 LEU A CA 1
ATOM 1390 C C . LEU A 1 186 ? -9.504 -14.500 -0.846 1.00 91.69 186 LEU A C 1
ATOM 1392 O O . LEU A 1 186 ? -8.509 -13.775 -0.770 1.00 91.69 186 LEU A O 1
ATOM 1396 N N . SER A 1 187 ? -9.514 -15.759 -0.401 1.00 93.44 187 SER A N 1
ATOM 1397 C CA . SER A 1 187 ? -8.383 -16.413 0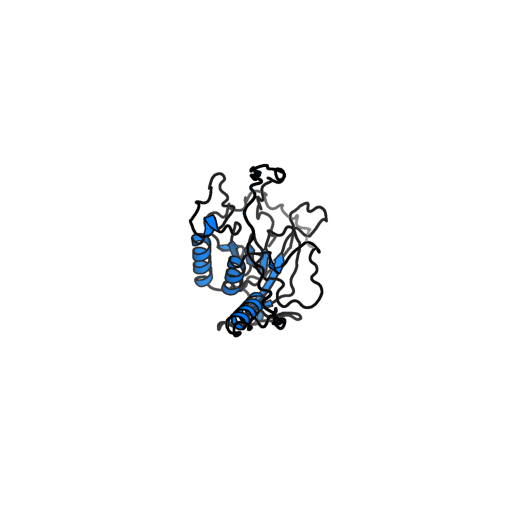.269 1.00 93.44 187 SER A CA 1
ATOM 1398 C C . SER A 1 187 ? -7.487 -17.259 -0.629 1.00 93.44 187 SER A C 1
ATOM 1400 O O . SER A 1 187 ? -6.501 -17.824 -0.152 1.00 93.44 187 SER A O 1
ATOM 1402 N N . VAL A 1 188 ? -7.766 -17.315 -1.933 1.00 93.81 188 VAL A N 1
ATOM 1403 C CA . VAL A 1 188 ? -6.911 -18.030 -2.885 1.00 93.81 188 VAL A CA 1
ATOM 1404 C C . VAL A 1 188 ? -5.537 -17.365 -2.973 1.00 93.81 188 VAL A C 1
ATOM 1406 O O . VAL A 1 188 ? -5.396 -16.218 -3.407 1.00 93.81 188 VAL A O 1
ATOM 1409 N N . VAL A 1 189 ? -4.502 -18.125 -2.617 1.00 95.12 189 VAL A N 1
ATOM 1410 C CA . VAL A 1 189 ? -3.105 -17.716 -2.772 1.00 95.12 189 VAL A CA 1
ATOM 1411 C C . VAL A 1 189 ? -2.621 -18.126 -4.167 1.00 95.12 189 VAL A C 1
ATOM 1413 O O . VAL A 1 189 ? -2.546 -19.319 -4.455 1.00 95.12 189 VAL A O 1
ATOM 1416 N N . PRO A 1 190 ? -2.311 -17.169 -5.061 1.00 93.69 190 PRO A N 1
ATOM 1417 C CA . PRO A 1 190 ? -1.832 -17.478 -6.405 1.00 93.69 190 PRO A CA 1
ATOM 1418 C C . PRO A 1 190 ? -0.407 -18.048 -6.374 1.00 93.69 190 PRO A C 1
ATOM 1420 O O . PRO A 1 190 ? 0.349 -17.830 -5.426 1.00 93.69 190 PRO A O 1
ATOM 1423 N N . GLU A 1 191 ? 0.002 -18.700 -7.460 1.00 92.88 191 GLU A N 1
ATOM 1424 C CA . GLU A 1 191 ? 1.393 -19.122 -7.637 1.00 92.88 191 GLU A CA 1
ATOM 1425 C C . GLU A 1 191 ? 2.356 -17.923 -7.625 1.00 92.88 191 GLU A C 1
ATOM 1427 O O . GLU A 1 191 ? 2.034 -16.827 -8.098 1.00 92.88 191 GLU A O 1
ATOM 1432 N N . GLY A 1 192 ? 3.548 -18.122 -7.055 1.00 90.94 192 GLY A N 1
ATOM 1433 C CA . GLY A 1 192 ? 4.556 -17.066 -6.913 1.00 90.94 192 GLY A CA 1
ATOM 1434 C C . GLY A 1 192 ? 4.218 -15.997 -5.866 1.00 90.94 192 GLY A C 1
ATOM 1435 O O . GLY A 1 192 ? 4.865 -14.950 -5.837 1.00 90.94 192 GLY A O 1
ATOM 1436 N N . CYS A 1 193 ? 3.208 -16.232 -5.019 1.00 95.00 193 CYS A N 1
ATOM 1437 C CA . CYS A 1 193 ? 2.908 -15.364 -3.887 1.00 95.00 193 CYS A CA 1
ATOM 1438 C C . CYS A 1 193 ? 3.985 -15.482 -2.805 1.00 95.00 193 CYS A C 1
ATOM 1440 O O . CYS A 1 193 ? 4.399 -16.581 -2.438 1.00 95.00 193 CYS A O 1
ATOM 1442 N N . THR A 1 194 ? 4.419 -14.344 -2.274 1.00 96.62 194 THR A N 1
ATOM 1443 C CA . THR A 1 194 ? 5.405 -14.279 -1.190 1.00 96.62 194 THR A CA 1
ATOM 1444 C C . THR A 1 194 ? 4.723 -13.983 0.150 1.00 96.62 194 THR A C 1
ATOM 1446 O O . THR A 1 194 ? 3.606 -13.467 0.162 1.00 96.62 194 THR A O 1
ATOM 1449 N N . PRO A 1 195 ? 5.403 -14.170 1.292 1.00 96.25 195 PRO A N 1
ATOM 1450 C CA . PRO A 1 195 ? 4.959 -13.573 2.552 1.00 96.25 195 PRO A CA 1
ATOM 1451 C C . PRO A 1 195 ? 4.894 -12.040 2.465 1.00 96.25 195 PRO A C 1
ATOM 1453 O O . PRO A 1 195 ? 5.527 -11.439 1.580 1.00 96.25 195 PRO A O 1
ATOM 1456 N N . SER A 1 196 ? 4.148 -11.408 3.377 1.00 97.06 196 SER A N 1
ATOM 1457 C CA . SER A 1 196 ? 4.052 -9.946 3.449 1.00 97.06 196 SER A CA 1
ATOM 1458 C C . SER A 1 196 ? 5.446 -9.315 3.603 1.00 97.06 196 SER A C 1
ATOM 1460 O O . SER A 1 196 ? 6.193 -9.680 4.517 1.00 97.06 196 SER A O 1
ATOM 1462 N N . PRO A 1 197 ? 5.825 -8.350 2.739 1.00 96.69 197 PRO A N 1
ATOM 1463 C CA . PRO A 1 197 ? 7.118 -7.674 2.836 1.00 96.69 197 PRO A CA 1
ATOM 1464 C C . PRO A 1 197 ? 7.279 -6.912 4.160 1.00 96.69 197 PRO A C 1
ATOM 1466 O O . PRO A 1 197 ? 8.400 -6.710 4.630 1.00 96.69 197 PRO A O 1
ATOM 1469 N N . PHE A 1 198 ? 6.165 -6.498 4.759 1.00 95.62 198 PHE A N 1
ATOM 1470 C CA . PHE A 1 198 ? 6.126 -5.694 5.973 1.00 95.62 198 PHE A CA 1
ATOM 1471 C C . PHE A 1 198 ? 6.266 -6.565 7.222 1.00 95.62 198 PHE A C 1
ATOM 1473 O O . PHE A 1 198 ? 7.067 -6.245 8.100 1.00 95.62 198 PHE A O 1
ATOM 1480 N N . GLU A 1 199 ? 5.613 -7.730 7.246 1.00 93.62 199 GLU A N 1
ATOM 1481 C CA . GLU A 1 199 ? 5.807 -8.731 8.302 1.00 93.62 199 GLU A CA 1
ATOM 1482 C C . GLU A 1 199 ? 7.252 -9.245 8.327 1.00 93.62 199 GLU A C 1
ATOM 1484 O O . GLU A 1 199 ? 7.864 -9.320 9.392 1.00 93.62 199 GLU A O 1
ATOM 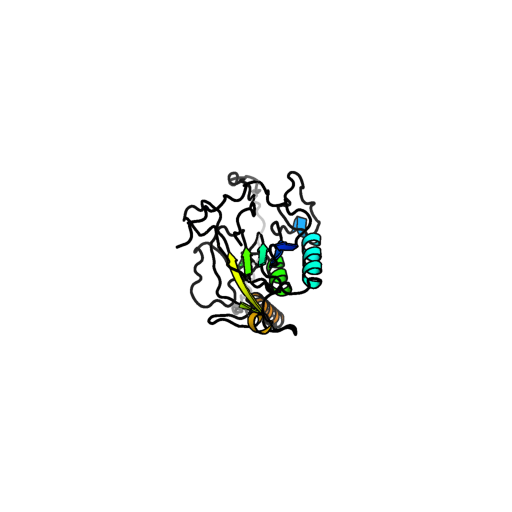1489 N N . LEU A 1 200 ? 7.840 -9.524 7.155 1.00 94.31 200 LEU A N 1
ATOM 1490 C CA . LEU A 1 200 ? 9.248 -9.925 7.044 1.00 94.31 200 LEU A CA 1
ATOM 1491 C C . LEU A 1 200 ? 10.199 -8.841 7.568 1.00 94.31 200 LEU A C 1
ATOM 1493 O O . LEU A 1 200 ? 11.171 -9.140 8.264 1.00 94.31 200 LEU A O 1
ATOM 1497 N N . ARG A 1 201 ? 9.925 -7.574 7.239 1.00 93.19 201 ARG A N 1
ATOM 1498 C CA . ARG A 1 201 ? 10.709 -6.436 7.730 1.00 93.19 201 ARG A CA 1
ATOM 1499 C C . ARG A 1 201 ? 10.605 -6.305 9.248 1.00 93.19 201 ARG A C 1
ATOM 1501 O O . ARG A 1 201 ? 11.637 -6.130 9.891 1.00 93.19 201 ARG A O 1
ATOM 1508 N N . LYS A 1 202 ? 9.398 -6.416 9.804 1.00 91.38 202 LYS A N 1
ATOM 1509 C CA . LYS A 1 202 ? 9.166 -6.338 11.249 1.00 91.38 202 LYS A CA 1
ATOM 1510 C C . LYS A 1 202 ? 9.873 -7.471 11.993 1.00 91.38 202 LYS A C 1
ATOM 1512 O O . LYS A 1 202 ? 10.623 -7.206 12.921 1.00 91.38 202 LYS A O 1
ATOM 1517 N N . ALA A 1 203 ? 9.746 -8.708 11.512 1.00 91.00 203 ALA A N 1
ATOM 1518 C CA . ALA A 1 203 ? 10.435 -9.855 12.101 1.00 91.00 203 ALA A CA 1
ATOM 1519 C C . ALA A 1 203 ? 11.963 -9.678 12.112 1.00 91.00 203 ALA A C 1
ATOM 1521 O O . ALA A 1 203 ? 12.625 -10.049 13.079 1.00 91.00 203 ALA A O 1
ATOM 1522 N N . LYS A 1 204 ? 12.530 -9.083 11.056 1.00 89.75 204 LYS A N 1
ATOM 1523 C CA . LYS A 1 204 ? 13.960 -8.758 11.009 1.00 89.75 204 LYS A CA 1
ATOM 1524 C C . LYS A 1 204 ? 14.345 -7.690 12.042 1.00 89.75 204 LYS A C 1
ATOM 1526 O O . LYS A 1 204 ? 15.370 -7.844 12.697 1.00 89.75 204 LYS A O 1
ATOM 1531 N N . GLN A 1 205 ? 13.541 -6.639 12.196 1.00 87.81 205 GLN A N 1
ATOM 1532 C CA . GLN A 1 205 ? 13.778 -5.587 13.194 1.00 87.81 205 GLN A CA 1
ATOM 1533 C C . GLN A 1 205 ? 13.716 -6.142 14.622 1.00 87.81 205 GLN A C 1
ATOM 1535 O O . GLN A 1 205 ? 14.628 -5.890 15.405 1.00 87.81 205 GLN A O 1
ATOM 1540 N N . ASP A 1 206 ? 12.713 -6.969 14.924 1.00 89.44 206 ASP A N 1
ATOM 1541 C CA . ASP A 1 206 ? 12.555 -7.600 16.239 1.00 89.44 206 ASP A CA 1
ATOM 1542 C C . ASP A 1 206 ? 13.756 -8.515 16.569 1.00 89.44 206 ASP A C 1
ATOM 1544 O O . ASP A 1 206 ? 14.254 -8.533 17.695 1.00 89.44 206 ASP A O 1
ATOM 1548 N N . GLN A 1 207 ? 14.283 -9.244 15.576 1.00 87.62 207 GLN A N 1
ATOM 1549 C CA . GLN A 1 207 ? 15.490 -10.068 15.739 1.00 87.62 207 GLN A CA 1
ATOM 1550 C C . GLN A 1 207 ? 16.757 -9.238 15.980 1.00 87.62 207 GLN A C 1
ATOM 1552 O O . GLN A 1 207 ? 17.610 -9.645 16.768 1.00 87.62 207 GLN A O 1
ATOM 1557 N N . GLU A 1 208 ? 16.898 -8.097 15.305 1.00 88.00 208 GLU A N 1
ATOM 1558 C CA . GLU A 1 208 ? 18.033 -7.185 15.486 1.00 88.00 208 GLU A CA 1
ATOM 1559 C C . GLU A 1 208 ? 17.990 -6.481 16.852 1.00 88.00 208 GLU A C 1
ATOM 1561 O O . GLU A 1 208 ? 19.040 -6.281 17.460 1.00 88.00 208 GLU A O 1
ATOM 1566 N N . GLU A 1 209 ? 16.800 -6.160 17.367 1.00 85.06 209 GLU A N 1
ATOM 1567 C CA . GLU A 1 209 ? 16.612 -5.572 18.701 1.00 85.06 209 GLU A CA 1
ATOM 1568 C C . GLU A 1 209 ? 16.867 -6.583 19.831 1.00 85.06 209 GLU A C 1
ATOM 1570 O O . GLU A 1 209 ? 17.466 -6.244 20.852 1.00 85.06 209 GLU A O 1
ATOM 1575 N N . MET A 1 210 ? 16.463 -7.843 19.639 1.00 77.19 210 MET A N 1
ATOM 1576 C CA . MET A 1 210 ? 16.727 -8.928 20.593 1.00 77.19 210 MET A CA 1
ATOM 1577 C C . MET A 1 210 ? 18.169 -9.455 20.537 1.00 77.19 210 MET A C 1
ATOM 1579 O O . MET A 1 210 ? 18.585 -10.195 21.435 1.00 77.19 210 MET A O 1
ATOM 1583 N N . ALA A 1 211 ? 18.944 -9.106 19.506 1.00 72.12 211 ALA A N 1
ATOM 1584 C CA . ALA A 1 211 ? 20.345 -9.484 19.430 1.00 72.12 211 ALA A CA 1
ATOM 1585 C C . ALA A 1 211 ? 21.140 -8.741 20.523 1.00 72.12 211 ALA A C 1
ATOM 1587 O O . ALA A 1 211 ? 21.035 -7.518 20.642 1.00 72.12 211 ALA A O 1
ATOM 1588 N N . PRO A 1 212 ? 21.968 -9.438 21.328 1.00 69.56 212 PRO A N 1
ATOM 1589 C CA . PRO A 1 212 ? 22.833 -8.760 22.285 1.00 69.56 212 PRO A CA 1
ATOM 1590 C C . PRO A 1 212 ? 23.706 -7.749 21.528 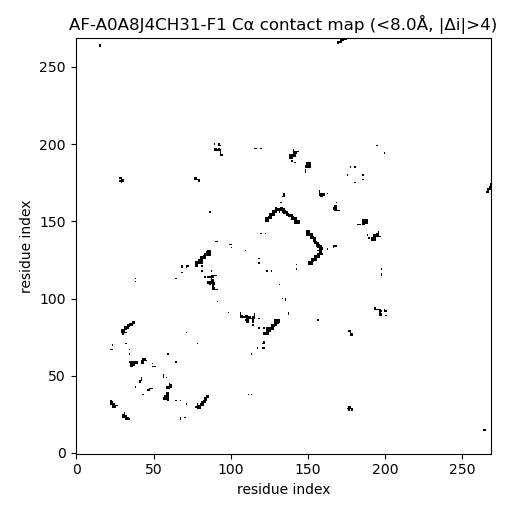1.00 69.56 212 PRO A C 1
ATOM 1592 O O . PRO A 1 212 ? 24.169 -8.079 20.430 1.00 69.56 212 PRO A O 1
ATOM 1595 N N . PRO A 1 213 ? 23.954 -6.539 22.076 1.00 63.38 213 PRO A N 1
ATOM 1596 C CA . PRO A 1 213 ? 24.782 -5.548 21.406 1.00 63.38 213 PRO A CA 1
ATOM 1597 C C . PRO A 1 213 ? 26.109 -6.215 21.075 1.00 63.38 213 PRO A C 1
ATOM 1599 O O . PRO A 1 213 ? 26.835 -6.630 21.983 1.00 63.38 213 PRO A O 1
ATOM 1602 N N . ALA A 1 214 ? 26.381 -6.389 19.779 1.00 59.91 214 ALA A N 1
ATOM 1603 C CA . ALA A 1 214 ? 27.596 -7.024 19.309 1.00 59.91 214 ALA A CA 1
ATOM 1604 C C . ALA A 1 214 ? 28.761 -6.347 20.030 1.00 59.91 214 ALA A C 1
ATOM 1606 O O . ALA A 1 214 ? 28.959 -5.136 19.900 1.00 59.91 214 ALA A O 1
ATOM 1607 N N . ALA A 1 215 ? 29.466 -7.114 20.868 1.00 49.66 215 ALA A N 1
ATOM 1608 C CA . ALA A 1 215 ? 30.607 -6.614 21.604 1.00 49.66 215 ALA A CA 1
ATOM 1609 C C . ALA A 1 215 ? 31.499 -5.877 20.608 1.00 49.66 215 ALA A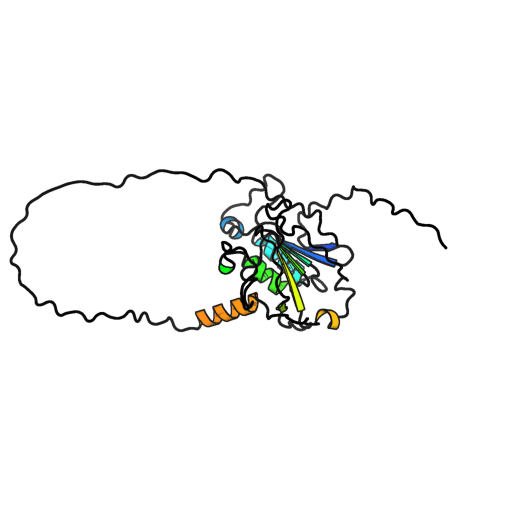 C 1
ATOM 1611 O O . ALA A 1 215 ? 31.876 -6.435 19.575 1.00 49.66 215 ALA A O 1
ATOM 1612 N N . ILE A 1 216 ? 31.818 -4.619 20.907 1.00 52.28 216 ILE A N 1
ATOM 1613 C CA . ILE A 1 216 ? 32.828 -3.843 20.195 1.00 52.28 216 ILE A CA 1
ATOM 1614 C C . ILE A 1 216 ? 34.180 -4.511 20.497 1.00 52.28 216 ILE A C 1
ATOM 1616 O O . ILE A 1 216 ? 35.005 -4.010 21.256 1.00 52.28 216 ILE A O 1
ATOM 1620 N N . ALA A 1 217 ? 34.407 -5.694 19.936 1.00 47.94 217 ALA A N 1
ATOM 1621 C CA . ALA A 1 217 ? 35.692 -6.352 19.850 1.00 47.94 217 ALA A CA 1
ATOM 1622 C C . ALA A 1 217 ? 36.377 -5.805 18.598 1.00 47.94 217 ALA A C 1
ATOM 1624 O O . ALA A 1 217 ? 36.626 -6.508 17.622 1.00 47.94 217 ALA A O 1
ATOM 1625 N N . GLY A 1 218 ? 36.671 -4.503 18.620 1.00 45.00 218 GLY A N 1
ATOM 1626 C CA . GLY A 1 218 ? 37.717 -3.984 17.753 1.00 45.00 218 GLY A CA 1
ATOM 1627 C C . GLY A 1 218 ? 39.013 -4.735 18.085 1.00 45.00 218 GLY A C 1
ATOM 1628 O O . GLY A 1 218 ? 39.258 -5.010 19.265 1.00 45.00 218 GLY A O 1
ATOM 1629 N N . PRO A 1 219 ? 39.852 -5.088 17.097 1.00 44.03 219 PRO A N 1
ATOM 1630 C CA . PRO A 1 219 ? 41.136 -5.708 17.376 1.00 44.03 219 PRO A CA 1
ATOM 1631 C C . PRO A 1 219 ? 41.943 -4.754 18.260 1.00 44.03 219 PRO A C 1
ATOM 1633 O O . PRO A 1 219 ? 42.414 -3.706 17.810 1.00 44.03 219 PRO A O 1
ATOM 1636 N N . ARG A 1 220 ? 42.081 -5.093 19.546 1.00 46.41 220 ARG A N 1
ATOM 1637 C CA . ARG A 1 220 ? 42.999 -4.404 20.449 1.00 46.41 220 ARG A CA 1
ATOM 1638 C C . ARG A 1 220 ? 44.403 -4.675 19.922 1.00 46.41 220 ARG A C 1
ATOM 1640 O O . ARG A 1 220 ? 44.958 -5.746 20.147 1.00 46.41 220 ARG A O 1
ATOM 1647 N N . LYS A 1 221 ? 44.971 -3.711 19.191 1.00 44.81 221 LYS A N 1
ATOM 1648 C CA . LYS A 1 221 ? 46.409 -3.701 18.909 1.00 44.81 221 LYS A CA 1
ATOM 1649 C C . LYS A 1 221 ? 47.128 -3.781 20.262 1.00 44.81 221 LYS A C 1
ATOM 1651 O O . LYS A 1 221 ? 46.799 -2.978 21.139 1.00 44.81 221 LYS A O 1
ATOM 1656 N N . PRO A 1 222 ? 48.063 -4.722 20.472 1.00 44.69 222 PRO A N 1
ATOM 1657 C CA . PRO A 1 222 ? 48.809 -4.765 21.717 1.00 44.69 222 PRO A CA 1
ATOM 1658 C C . PRO A 1 222 ? 49.574 -3.447 21.870 1.00 44.69 222 PRO A C 1
ATOM 1660 O O . PRO A 1 222 ? 50.288 -3.022 20.956 1.00 44.69 222 PRO A O 1
ATOM 1663 N N . LEU A 1 223 ? 49.389 -2.782 23.013 1.00 46.16 223 LEU A N 1
ATOM 1664 C CA . LEU A 1 223 ? 50.193 -1.630 23.400 1.00 46.16 223 LEU A CA 1
ATOM 1665 C C . LEU A 1 223 ? 51.658 -2.074 23.432 1.00 46.16 223 LEU A C 1
ATOM 1667 O O . LEU A 1 223 ? 52.055 -2.872 24.279 1.00 46.16 223 LEU A O 1
ATOM 1671 N N . ARG A 1 224 ? 52.470 -1.563 22.503 1.00 47.25 224 ARG A N 1
ATOM 1672 C CA . ARG A 1 224 ? 53.924 -1.615 22.650 1.00 47.25 224 ARG A CA 1
ATOM 1673 C C . ARG A 1 224 ? 54.280 -0.830 23.908 1.00 47.25 224 ARG A C 1
ATOM 1675 O O . ARG A 1 224 ? 53.920 0.339 24.019 1.00 47.25 224 ARG A O 1
ATOM 1682 N N . ALA A 1 225 ? 54.980 -1.479 24.834 1.00 42.66 225 ALA A N 1
ATOM 1683 C CA . ALA A 1 225 ? 55.591 -0.824 25.978 1.00 42.66 225 ALA A CA 1
ATOM 1684 C C . ALA A 1 225 ? 56.527 0.281 25.466 1.00 42.66 225 ALA A C 1
ATOM 1686 O O . ALA A 1 225 ? 57.556 0.004 24.849 1.00 42.66 225 ALA A O 1
ATOM 1687 N N . VAL A 1 226 ? 56.140 1.537 25.675 1.00 43.91 226 VAL A N 1
ATOM 1688 C CA . VAL A 1 226 ? 57.013 2.684 25.438 1.00 43.91 226 VAL A CA 1
ATOM 1689 C C . VAL A 1 226 ? 57.862 2.829 26.695 1.00 43.91 226 VAL A C 1
ATOM 1691 O O . VAL A 1 226 ? 57.345 3.148 27.763 1.00 43.91 226 VAL A O 1
ATOM 1694 N N . GLN A 1 227 ? 59.158 2.532 26.583 1.00 36.31 227 GLN A N 1
ATOM 1695 C CA . GLN A 1 227 ? 60.131 2.853 27.624 1.00 36.31 227 GLN A CA 1
ATOM 1696 C C . GLN A 1 227 ? 60.083 4.358 27.905 1.00 36.31 227 GLN A C 1
ATOM 1698 O O . GLN A 1 227 ? 60.138 5.175 26.985 1.00 36.31 227 GLN A O 1
ATOM 1703 N N . ALA A 1 228 ? 59.983 4.713 29.184 1.00 33.41 228 ALA A N 1
ATOM 1704 C CA . ALA A 1 228 ? 60.061 6.087 29.644 1.00 33.41 228 ALA A CA 1
ATOM 1705 C C . ALA A 1 228 ? 61.465 6.640 29.360 1.00 33.41 228 ALA A C 1
ATOM 1707 O O . ALA A 1 228 ? 62.414 6.373 30.095 1.00 33.41 228 ALA A O 1
ATOM 1708 N N . VAL A 1 229 ? 61.600 7.416 28.286 1.00 38.72 229 VAL A N 1
ATOM 1709 C CA . VAL A 1 229 ? 62.748 8.303 28.103 1.00 38.72 229 VAL A CA 1
ATOM 1710 C C . VAL A 1 229 ? 62.425 9.593 28.844 1.00 38.72 229 VAL A C 1
ATOM 1712 O O . VAL A 1 229 ? 61.578 10.380 28.426 1.00 38.72 229 VAL A O 1
ATOM 1715 N N . VAL A 1 230 ? 63.094 9.790 29.977 1.00 36.97 230 VAL A N 1
ATOM 1716 C CA . VAL A 1 230 ? 63.131 11.068 30.689 1.00 36.97 230 VAL A CA 1
ATOM 1717 C C . VAL A 1 230 ? 63.860 12.072 29.798 1.00 36.97 230 VAL A C 1
ATOM 1719 O O . VAL A 1 230 ? 65.085 12.046 29.696 1.00 36.97 230 VAL A O 1
ATOM 1722 N N . VAL A 1 231 ? 63.110 12.960 29.145 1.00 39.78 231 VAL A N 1
ATOM 1723 C CA . VAL A 1 231 ? 63.670 14.129 28.458 1.00 39.78 231 VAL A CA 1
ATOM 1724 C C . VAL A 1 231 ? 63.475 15.341 29.361 1.00 39.78 231 VAL A C 1
ATOM 1726 O O . VAL A 1 231 ? 62.355 15.758 29.651 1.00 39.78 231 VAL A O 1
ATOM 1729 N N . LYS A 1 232 ? 64.602 15.868 29.847 1.00 32.00 232 LYS A N 1
ATOM 1730 C CA . LYS A 1 232 ? 64.702 17.109 30.619 1.00 32.00 232 LYS A CA 1
ATOM 1731 C C . LYS A 1 232 ? 64.097 18.279 29.840 1.00 32.00 232 LYS A C 1
ATOM 1733 O O . LYS A 1 232 ? 64.341 18.433 28.646 1.00 32.00 232 LYS A O 1
ATOM 1738 N N . ALA A 1 233 ? 63.358 19.122 30.554 1.00 32.59 233 ALA A N 1
ATOM 1739 C CA . ALA A 1 233 ? 62.802 20.364 30.043 1.00 32.59 233 ALA A CA 1
ATOM 1740 C C . ALA A 1 233 ? 63.899 21.329 29.561 1.00 32.59 233 ALA A C 1
ATOM 1742 O O . ALA A 1 233 ? 64.964 21.455 30.169 1.00 32.59 233 ALA A O 1
ATOM 1743 N N . SER A 1 234 ? 63.607 22.057 28.488 1.00 36.09 234 SER A N 1
ATOM 1744 C CA . SER A 1 234 ? 64.298 23.287 28.104 1.00 36.09 234 SER A CA 1
ATOM 1745 C C . SER A 1 234 ? 63.280 24.285 27.541 1.00 36.09 234 SER A C 1
ATOM 1747 O O . SER A 1 234 ? 62.213 23.864 27.090 1.00 36.09 234 SER A O 1
ATOM 1749 N N . PRO A 1 235 ? 63.546 25.598 27.652 1.00 35.28 235 PRO A N 1
ATOM 1750 C CA . PRO A 1 235 ? 62.492 26.589 27.821 1.00 35.28 235 PRO A CA 1
ATOM 1751 C C . PRO A 1 235 ? 61.895 27.114 26.516 1.00 35.28 235 PRO A C 1
ATOM 1753 O O . PRO A 1 235 ? 62.520 27.115 25.458 1.00 35.28 235 PRO A O 1
ATOM 1756 N N . TRP A 1 236 ? 60.676 27.615 26.699 1.00 28.00 236 TRP A N 1
ATOM 1757 C CA . TRP A 1 236 ? 59.835 28.441 25.843 1.00 28.00 236 TRP A CA 1
ATOM 1758 C C . TRP A 1 236 ? 60.560 29.298 24.794 1.00 28.00 236 TRP A C 1
ATOM 1760 O O . TRP A 1 236 ? 61.448 30.089 25.117 1.00 28.00 236 TRP A O 1
ATOM 1770 N N . ARG A 1 237 ? 60.061 29.234 23.553 1.00 34.25 237 ARG A N 1
ATOM 1771 C CA . ARG A 1 237 ? 60.115 30.340 22.590 1.00 34.25 237 ARG A CA 1
ATOM 1772 C C . ARG A 1 237 ? 58.764 30.486 21.901 1.00 34.25 237 ARG A C 1
ATOM 1774 O O . ARG A 1 237 ? 58.239 29.523 21.347 1.00 34.25 237 ARG A O 1
ATOM 1781 N N . ASP A 1 238 ? 58.249 31.707 21.962 1.00 34.84 238 ASP A N 1
ATOM 1782 C CA . ASP A 1 238 ? 57.089 32.198 21.233 1.00 34.84 238 ASP A CA 1
ATOM 1783 C C . ASP A 1 238 ? 57.293 32.121 19.717 1.00 34.84 238 ASP A C 1
ATOM 1785 O O . ASP A 1 238 ? 58.324 32.544 19.194 1.00 34.84 238 ASP A O 1
ATOM 1789 N N . ALA A 1 239 ? 56.263 31.669 19.006 1.00 35.72 239 ALA A N 1
ATOM 1790 C CA . ALA A 1 239 ? 56.024 32.041 17.617 1.00 35.72 239 ALA A CA 1
ATOM 1791 C C . ALA A 1 239 ? 54.521 31.917 17.337 1.00 35.72 239 ALA A C 1
ATOM 1793 O O . ALA A 1 239 ? 53.963 30.823 17.275 1.00 35.72 239 ALA A O 1
ATOM 1794 N N . GLY A 1 240 ? 53.858 33.069 17.236 1.00 31.09 240 GLY A N 1
ATOM 1795 C CA . GLY A 1 240 ? 52.442 33.167 16.921 1.00 31.09 240 GLY A CA 1
ATOM 1796 C C . GLY A 1 240 ? 52.109 32.864 15.460 1.00 31.09 240 GLY A C 1
ATOM 1797 O O . GLY A 1 240 ? 52.980 32.845 14.594 1.00 31.09 240 GLY A O 1
ATOM 1798 N N . SER A 1 241 ? 50.813 32.663 15.221 1.00 33.06 241 SER A N 1
ATOM 1799 C CA . SER A 1 241 ? 50.002 33.029 14.039 1.00 33.06 241 SER A CA 1
ATOM 1800 C C . SER A 1 241 ? 48.732 32.174 14.108 1.00 33.06 241 SER A C 1
ATOM 1802 O O . SER A 1 241 ? 48.797 30.952 14.092 1.00 33.06 241 SER A O 1
ATOM 1804 N N . VAL A 1 242 ? 47.589 32.758 14.482 1.00 35.69 242 VAL A N 1
ATOM 1805 C CA . VAL A 1 242 ? 46.524 33.197 13.559 1.00 35.69 242 VAL A CA 1
ATOM 1806 C C . VAL A 1 242 ? 46.185 32.110 12.537 1.00 35.69 242 VAL A C 1
ATOM 1808 O O . VAL A 1 242 ? 47.032 31.772 11.729 1.00 35.69 242 VAL A O 1
ATOM 1811 N N . TRP A 1 243 ? 44.941 31.620 12.551 1.00 30.73 243 TRP A N 1
ATOM 1812 C CA . TRP A 1 243 ? 44.081 31.438 11.371 1.00 30.73 243 TRP A CA 1
ATOM 1813 C C . TRP A 1 243 ? 42.670 31.022 11.825 1.00 30.73 243 TRP A C 1
ATOM 1815 O O . TRP A 1 243 ? 42.477 30.064 12.568 1.00 30.73 243 TRP A O 1
ATOM 1825 N N . ALA A 1 244 ? 41.678 31.795 11.388 1.00 35.69 244 ALA A N 1
ATOM 1826 C CA . ALA A 1 244 ? 40.251 31.561 11.589 1.00 35.69 244 ALA A CA 1
ATOM 1827 C C . ALA A 1 244 ? 39.654 30.820 10.378 1.00 35.69 244 ALA A C 1
ATOM 1829 O O . ALA A 1 244 ? 40.124 31.051 9.263 1.00 35.69 244 ALA A O 1
ATOM 1830 N N . PRO A 1 245 ? 38.544 30.069 10.513 1.00 32.81 245 PRO A N 1
ATOM 1831 C CA . PRO A 1 245 ? 37.732 29.700 9.360 1.00 32.81 245 PRO A CA 1
ATOM 1832 C C . PRO A 1 245 ? 36.494 30.599 9.238 1.00 32.81 245 PRO A C 1
ATOM 1834 O O . PRO A 1 245 ? 35.605 30.625 10.093 1.00 32.81 245 PRO A O 1
ATOM 1837 N N . ARG A 1 246 ? 36.440 31.329 8.118 1.00 31.42 246 ARG A N 1
ATOM 1838 C CA . ARG A 1 246 ? 35.271 32.063 7.616 1.00 31.42 246 ARG A CA 1
ATOM 1839 C C . ARG A 1 246 ? 34.153 31.108 7.182 1.00 31.42 246 ARG A C 1
ATOM 1841 O O . ARG A 1 246 ? 34.390 30.046 6.619 1.00 31.42 246 ARG A O 1
ATOM 1848 N N . ARG A 1 247 ? 32.916 31.569 7.382 1.00 32.88 247 ARG A N 1
ATOM 1849 C CA . ARG A 1 247 ? 31.668 31.005 6.845 1.00 32.88 247 ARG A CA 1
ATOM 1850 C C . ARG A 1 247 ? 31.411 31.430 5.385 1.00 32.88 247 ARG A C 1
ATOM 1852 O O . ARG A 1 247 ? 31.809 32.523 4.994 1.00 32.88 247 ARG A O 1
ATOM 1859 N N . ARG A 1 248 ? 30.526 30.646 4.735 1.00 33.44 248 ARG A N 1
ATOM 1860 C CA . ARG A 1 248 ? 29.725 30.871 3.496 1.00 33.44 248 ARG A CA 1
ATOM 1861 C C . ARG A 1 248 ? 30.482 30.648 2.177 1.00 33.44 248 ARG A C 1
ATOM 1863 O O . ARG A 1 248 ? 31.598 31.109 2.030 1.00 33.44 248 ARG A O 1
ATOM 1870 N N . THR A 1 249 ? 29.918 29.950 1.186 1.00 30.36 249 THR A N 1
ATOM 1871 C CA . THR A 1 249 ? 28.639 30.194 0.466 1.00 30.36 249 THR A CA 1
ATOM 1872 C C . THR A 1 249 ? 28.118 28.870 -0.161 1.00 30.36 249 THR A C 1
ATOM 1874 O O . THR A 1 249 ? 28.911 27.988 -0.453 1.00 30.36 249 THR A O 1
ATOM 1877 N N . ARG A 1 250 ? 26.810 28.527 -0.142 1.00 29.89 250 ARG A N 1
ATOM 1878 C CA . ARG A 1 250 ? 25.771 28.751 -1.196 1.00 29.89 250 ARG A CA 1
ATOM 1879 C C . ARG A 1 250 ? 26.345 28.655 -2.620 1.00 29.89 250 ARG A C 1
ATOM 1881 O O . ARG A 1 250 ? 27.285 29.364 -2.913 1.00 29.89 250 ARG A O 1
ATOM 1888 N N . SER A 1 251 ? 25.829 27.892 -3.576 1.00 27.25 251 SER A N 1
ATOM 1889 C CA . SER A 1 251 ? 24.470 27.439 -3.904 1.00 27.25 251 SER A CA 1
ATOM 1890 C C . SER A 1 251 ? 24.591 26.484 -5.096 1.00 27.25 251 SER A C 1
ATOM 1892 O O . SER A 1 251 ? 25.508 26.703 -5.867 1.0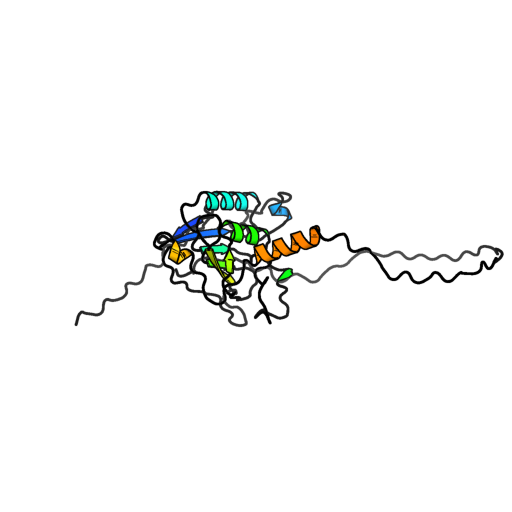0 27.25 251 SER A O 1
ATOM 1894 N N . TRP A 1 252 ? 23.668 25.542 -5.304 1.00 25.47 252 TRP A N 1
ATOM 1895 C CA . TRP A 1 252 ? 23.242 25.045 -6.629 1.00 25.47 252 TRP A CA 1
ATOM 1896 C C . TRP A 1 252 ? 22.108 24.040 -6.390 1.00 25.47 252 TRP A C 1
ATOM 1898 O O . TRP A 1 252 ? 22.378 22.869 -6.236 1.00 25.47 252 TRP A O 1
ATOM 1908 N N . TRP A 1 253 ? 20.865 24.514 -6.242 1.00 24.66 253 TRP A N 1
ATOM 1909 C CA . TRP A 1 253 ? 19.617 23.741 -6.407 1.00 24.66 253 TRP A CA 1
ATOM 1910 C C . TRP A 1 253 ? 18.458 24.748 -6.458 1.00 24.66 253 TRP A C 1
ATOM 1912 O O . TRP A 1 253 ? 17.859 25.107 -5.446 1.00 24.66 253 TRP A O 1
ATOM 1922 N N . ARG A 1 254 ? 18.185 25.279 -7.651 1.00 29.38 254 ARG A N 1
ATOM 1923 C CA . ARG A 1 254 ? 16.924 25.951 -7.997 1.00 29.38 254 ARG A CA 1
ATOM 1924 C C . ARG A 1 254 ? 16.617 25.650 -9.456 1.00 29.38 254 ARG A C 1
ATOM 1926 O O . ARG A 1 254 ? 16.938 26.449 -10.320 1.00 29.38 254 ARG A O 1
ATOM 1933 N N . ALA A 1 255 ? 16.022 24.492 -9.707 1.00 27.22 255 ALA A N 1
ATOM 1934 C CA . ALA A 1 255 ? 15.193 24.234 -10.882 1.00 27.22 255 ALA A CA 1
ATOM 1935 C C . ALA A 1 255 ? 14.650 22.810 -10.771 1.00 27.22 255 ALA A C 1
ATOM 1937 O O . ALA A 1 255 ? 15.312 21.889 -11.216 1.00 27.22 255 ALA A O 1
ATOM 1938 N N . LEU A 1 256 ? 13.495 22.640 -10.119 1.00 30.78 256 LEU A N 1
ATOM 1939 C CA . LEU A 1 256 ? 12.524 21.547 -10.327 1.00 30.78 256 LEU A CA 1
ATOM 1940 C C . LEU A 1 256 ? 11.317 21.782 -9.401 1.00 30.78 256 LEU A C 1
ATOM 1942 O O . LEU A 1 256 ? 10.898 20.944 -8.617 1.00 30.78 256 LEU A O 1
ATOM 1946 N N . GLY A 1 257 ? 10.766 22.996 -9.470 1.00 30.03 257 GLY A N 1
ATOM 1947 C CA . GLY A 1 257 ? 9.449 23.303 -8.925 1.00 30.03 257 GLY A CA 1
ATOM 1948 C C . GLY A 1 257 ? 8.412 23.144 -10.027 1.00 30.03 257 GLY A C 1
ATOM 1949 O O . GLY A 1 257 ? 8.087 24.125 -10.692 1.00 30.03 257 GLY A O 1
ATOM 1950 N N . ARG A 1 258 ? 7.919 21.924 -10.258 1.00 35.81 258 ARG A N 1
ATOM 1951 C CA . ARG A 1 258 ? 6.704 21.679 -11.053 1.00 35.81 258 ARG A CA 1
ATOM 1952 C C . ARG A 1 258 ? 5.885 20.553 -10.414 1.00 35.81 258 ARG A C 1
ATOM 1954 O O . ARG A 1 258 ? 6.111 19.386 -10.678 1.00 35.81 258 ARG A O 1
ATOM 1961 N N . ARG A 1 259 ? 4.977 20.982 -9.532 1.00 35.00 259 ARG A N 1
ATOM 1962 C CA . ARG A 1 259 ? 3.599 20.505 -9.312 1.00 35.00 259 ARG A CA 1
ATOM 1963 C C . ARG A 1 259 ? 3.337 19.024 -9.643 1.00 35.00 259 ARG A C 1
ATOM 1965 O O . ARG A 1 259 ? 3.000 18.697 -10.775 1.00 35.00 259 ARG A O 1
ATOM 1972 N N . CYS A 1 260 ? 3.374 18.170 -8.622 1.00 33.84 260 CYS A N 1
ATOM 1973 C CA . CYS A 1 260 ? 2.658 16.892 -8.616 1.00 33.84 260 CYS A CA 1
ATOM 1974 C C . CYS A 1 260 ? 1.177 17.156 -8.314 1.00 33.84 260 CYS A C 1
ATOM 1976 O O . CYS A 1 260 ? 0.727 16.975 -7.192 1.00 33.84 260 CYS A O 1
ATOM 1978 N N . THR A 1 261 ? 0.419 17.639 -9.294 1.00 34.59 261 THR A N 1
ATOM 1979 C CA . THR A 1 261 ? -1.045 17.528 -9.253 1.00 34.59 261 THR A CA 1
ATOM 1980 C C . THR A 1 261 ? -1.401 16.214 -9.930 1.00 34.59 261 THR A C 1
ATOM 1982 O O . THR A 1 261 ? -1.578 16.173 -11.148 1.00 34.59 261 THR A O 1
ATOM 1985 N N . TRP A 1 262 ? -1.429 15.124 -9.162 1.00 41.22 262 TRP A N 1
ATOM 1986 C CA . TRP A 1 262 ? -1.986 13.861 -9.636 1.00 41.22 262 TRP A CA 1
ATOM 1987 C C . TRP A 1 262 ? -3.503 14.002 -9.621 1.00 41.22 262 TRP A C 1
ATOM 1989 O O . TRP A 1 262 ? -4.172 13.803 -8.617 1.00 41.22 262 TRP A O 1
ATOM 1999 N N . GLN A 1 263 ? -4.049 14.434 -10.751 1.00 32.59 263 GLN A N 1
ATOM 2000 C CA . GLN A 1 263 ? -5.469 14.291 -11.013 1.00 32.59 263 GLN A CA 1
ATOM 2001 C C . GLN A 1 263 ? -5.733 12.787 -11.165 1.00 32.59 263 GLN A C 1
ATOM 2003 O O . GLN A 1 263 ? -5.337 12.190 -12.167 1.00 32.59 263 GLN A O 1
ATOM 2008 N N . TRP A 1 264 ? -6.383 12.169 -10.173 1.00 39.38 264 TRP A N 1
ATOM 2009 C CA . TRP A 1 264 ? -6.825 10.762 -10.158 1.00 39.38 264 TRP A CA 1
ATOM 2010 C C . TRP A 1 264 ? -7.879 10.438 -11.241 1.00 39.38 264 TRP A C 1
ATOM 2012 O O . TRP A 1 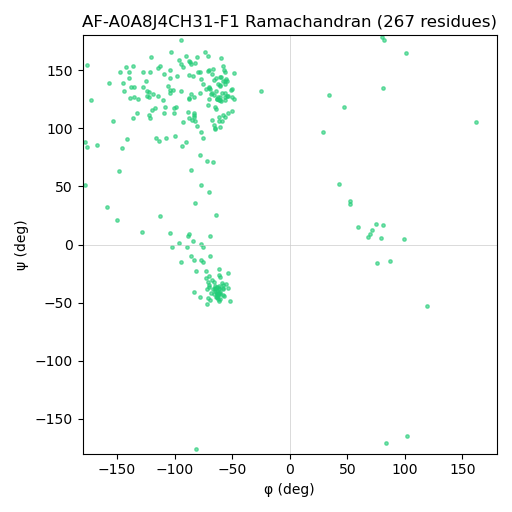264 ? -8.674 9.516 -11.110 1.00 39.38 264 TRP A O 1
ATOM 2022 N N . THR A 1 265 ? -7.915 11.187 -12.343 1.00 34.66 265 THR A N 1
ATOM 2023 C CA . THR A 1 265 ? -8.997 11.168 -13.330 1.00 34.66 265 THR A CA 1
ATOM 2024 C C . THR A 1 265 ? -8.976 9.931 -14.235 1.00 34.66 265 THR A C 1
ATOM 2026 O O . THR A 1 265 ? -9.845 9.808 -15.093 1.00 34.66 265 THR A O 1
ATOM 2029 N N . ARG A 1 266 ? -8.004 9.012 -14.116 1.00 34.81 266 ARG A N 1
ATOM 2030 C CA . ARG A 1 266 ? -7.922 7.822 -14.986 1.00 34.81 266 ARG A CA 1
ATOM 2031 C C . ARG A 1 266 ? -7.317 6.594 -14.303 1.00 34.81 266 ARG A C 1
ATOM 2033 O O . ARG A 1 266 ? -6.307 6.063 -14.758 1.00 34.81 266 ARG A O 1
ATOM 2040 N N . VAL A 1 267 ? -7.981 6.092 -13.268 1.00 33.41 267 VAL A N 1
ATOM 2041 C CA . VAL A 1 267 ? -8.071 4.635 -13.098 1.00 33.41 267 VAL A CA 1
ATOM 2042 C C . VAL A 1 267 ? -9.373 4.236 -13.790 1.00 33.41 267 VAL A C 1
ATOM 2044 O O . VAL A 1 267 ? -10.450 4.580 -13.318 1.00 33.41 267 VAL A O 1
ATOM 2047 N N . LEU A 1 268 ? -9.281 3.629 -14.976 1.00 31.70 268 LEU A N 1
ATOM 2048 C CA . LEU A 1 268 ? -10.445 3.009 -15.615 1.00 31.70 268 LEU A CA 1
ATOM 2049 C C . LEU A 1 268 ? -10.669 1.675 -14.896 1.00 31.70 268 LEU A C 1
ATOM 2051 O O . LEU A 1 268 ? -9.946 0.713 -15.164 1.00 31.70 268 LEU A O 1
ATOM 2055 N N . LEU A 1 269 ? -11.585 1.698 -13.925 1.00 35.53 269 LEU A N 1
ATOM 2056 C CA . LEU A 1 269 ? -12.270 0.522 -13.385 1.00 35.53 269 LEU A CA 1
ATOM 2057 C C . LEU A 1 269 ? -13.445 0.166 -14.300 1.00 35.53 269 LEU A C 1
ATOM 2059 O O . LEU A 1 269 ? -14.096 1.117 -14.797 1.00 35.53 269 LEU A O 1
#

Solvent-accessible surface area (backbone atoms only — not comparable to full-atom values): 17208 Å² total; per-residue (Å²): 136,84,82,87,78,79,80,75,78,78,77,94,75,75,74,72,72,82,72,74,93,50,51,55,48,74,58,96,68,27,34,35,35,45,48,68,31,36,92,40,69,53,42,38,70,64,77,36,81,79,72,70,86,72,89,53,62,72,46,41,40,51,66,57,50,54,50,44,52,52,51,60,72,68,46,89,74,65,36,41,32,36,38,30,38,45,39,39,33,37,71,69,41,89,63,82,76,86,70,90,62,63,89,87,62,53,64,87,77,38,54,32,64,70,49,33,54,47,46,71,70,50,54,21,42,26,37,42,18,36,67,81,65,42,51,43,74,54,70,36,23,34,46,80,63,84,87,81,52,40,37,44,31,38,43,37,35,31,12,49,82,84,36,94,83,67,45,52,53,70,73,79,54,93,77,80,34,56,88,80,48,57,70,68,68,56,38,60,79,61,89,76,52,37,69,35,27,59,60,56,50,49,55,50,50,55,52,60,69,70,43,73,78,76,73,88,76,64,85,77,73,78,81,73,85,76,78,87,76,86,75,80,88,78,84,90,78,92,81,90,78,90,88,83,87,84,82,87,79,88,87,91,89,89,88,85,90,73,82,88,75,81,73,81,81,71,68,60,112

Organism: NCBI:txid1737510

Foldseek 3Di:
DDDDDDDDDDDPPDQDPLPPPDQWDQDPQATEGEDAADDDVCCQVVVDPQDCPDVGRNHDHVVSLVVSLVCLVVDDFAHAEYEYAFDAQQQCAQDDDDAPDDPPDDSNVGTDPSVLVVCLSRLYQEYEYEHPLAWHWDQKAWHDDPPLAIAIYTYTYAHPPPRPVCGHRADEDDDDHRVPDDSVVRRDDDPPYGHRSSVSVVVVVVVVVPDDPPPPPDPPDPDDDDPDDDDDDDDDDDDDDDDDDDDDDDDDDPDDPDDPPPPVPDHPD

Mean predicted aligned error: 14.69 Å

Radius of gyration: 27.57 Å; Cα contacts (8 Å, |Δi|>4): 360; chains: 1; bounding box: 95×52×68 Å

Secondary structure (DSSP, 8-state):
-------PPPPS--PPP---S-SEEEETTEEEEEE-SB--HHHHTTSS----TTS--SB--HHHHHHHHHHHHH-SS--SEEEESSPBTTTTTT--S--SS-TT--TTTSSBHHHHHHHHHH--SEEEE-SSSS-EEPPPEEEPP-SS--EEEEEEE-PPTT-TT------------GGGS-HHHHT---TTPEEPHHHHHHHHHHHHHHS--------------------------------PPPP-----------------TT---

Sequence (269 aa):
MPPAGRLGAVPASVGAPSLGEQAQANINGLNVAFLDGTYNHPIFTGSKQASSQSGSCPYYTKEDVEWLKAQLQALQGEVDVLLTCEWPRGITTGIEGPLPLPQNFRPDASGSDVVSELVDLARPRYHIAGGEVIHYTRPPFFHRDLGAGIRVTRFVGLAPQGHPSKAKALHALSLVPAANMEPEALSVVPEGCTPSPFELRKAKQDQEEMAPPAAIAGPRKPLRAVQAVVVKASPWRDAGSVWAPRRRTRSWWRALGRRCTWQWTRVLL